Protein AF-A0A923RAW3-F1 (afdb_monomer)

Mean predicted aligned error: 8.53 Å

pLDDT: mean 86.33, std 16.28, range [35.12, 98.56]

Nearest PDB structures (foldseek):
  5ods-assembly3_C  TM=3.209E-01  e=1.363E-02  Mus musculus
  3dzm-assembly2_B  TM=2.014E-01  e=6.084E+00  Thermus thermophilus HB27
  2xg6-assembly2_A  TM=1.679E-01  e=6.693E+00  Escherichia coli
  3dzm-assembly1_A  TM=1.615E-01  e=8.908E+00  Thermus thermophilus HB27
  7nyc-assembly1_B  TM=8.263E-02  e=2.706E+00  Homo sapiens

Radius of gyration: 27.58 Å; Cα contacts (8 Å, |Δi|>4): 769; chains: 1; bounding box: 98×62×95 Å

Sequence (339 aa):
MTKIASILSILFLFDSCSQIDKAVNNNLQLVYTIDKDGIYSYDLQNDTTKKIYSTDKVFLNDKVAFLNDTVLIVGYQNPVRHEKQERKAYSKYLYRAAGDSTFITDNPPYITIEEHDFVTEQYFAINISNGHFYKCKTIDFEHIEHSTLKICTKEFSMNGNVLHKTDTTILCGGTSHTSKGIRFCNDEGRFYSKSETVNNKQIISKEGNLYQQEENTEKMILKFNGHFEPKFGSGYFSPTLSPNGKNVTYQYIAGFLKNGSAIFEMNLETNSKTELIGEGYFDPKYSPDGQKLLVAKNQHQAKNNTLINDIYILDIKTKKLKQIGQAENYLWKPKKYGS

Solvent-accessible surface area (backbone atoms only — not comparable to full-atom values): 19210 Å² total; per-residue (Å²): 140,83,87,82,83,83,83,84,82,80,81,79,80,77,79,78,76,74,74,74,73,70,76,71,81,68,78,48,35,35,37,36,30,39,73,46,49,30,33,34,38,37,36,66,76,79,74,45,79,44,79,49,46,76,42,79,56,56,59,35,86,85,38,68,46,69,81,50,70,50,31,36,33,40,26,32,61,52,79,75,46,80,48,78,44,82,40,80,43,76,61,75,54,81,46,76,53,99,72,94,50,74,52,79,52,86,54,79,70,45,80,44,79,42,51,33,44,36,38,42,38,41,28,32,39,30,31,65,86,80,46,54,66,35,58,36,34,37,40,40,37,42,35,35,70,70,46,36,34,37,36,41,36,39,32,32,39,86,86,62,49,76,74,47,76,49,79,48,77,44,82,24,74,47,76,45,82,51,93,69,45,76,43,70,54,70,79,64,65,86,52,41,34,65,23,64,75,37,95,67,32,30,38,35,18,49,80,18,20,35,27,41,34,43,89,94,44,78,43,82,76,41,84,55,88,67,84,68,40,93,87,74,48,24,30,35,36,43,30,22,48,29,71,85,53,50,35,36,33,30,24,38,38,60,29,85,96,45,81,79,24,19,31,34,37,33,35,71,87,79,68,50,71,44,79,70,46,57,71,71,45,38,64,49,38,54,31,78,83,52,56,34,31,41,31,33,29,66,80,42,75,44,99,82,68,43,68,32,21,39,31,30,42,34,34,67,87,79,60,47,73,42,80,77,51,69,27,61,42,74,46,66,50,57,70,78,72,87,127

Secondary structure (DSSP, 8-state):
----------------------------EEEEEETTTEEEEEETTTTEEEEEEE-SSPBPTT--EESSSSEEEEEEEPPPEEEEEEEEE--EEEEE-SSS-EEEEEPPPEEEEEEEEEEEEEEEEEETTT--EEEEEEEEEEEETTTEEEEEEEEE-TTS-EEEEEEEEEE---EEEETTEEEESTTSSSSEEEPPPBTTEEEEEETTEEEEEETTEEEEEE---S---TTT--EEEEEEE-TTSSEEEEEEE--TT-S--EEEEEETTT--EEEEE-TTEEEEEE-TTSSEEEEEEEEEE-TTS-EEEEEEEEETTT--EEEEEEESSEEEPPP----

Foldseek 3Di:
DDDDDDDDDDDDPPPPPPPPPPVPPCQWKKWFDDALAAIWIAGPVVRDIDGLTGGHFGWALPFWDDPALFKTKTKAKDDKDKDKDKDFDFDFDQDDDPDPDGDTDRDDTDIDIWIKIWMKMWMKIAGSVRRDIDTAKMWIWIDTAQFKIWIWIFGADRVGDTPDIDIDMDGWRDWDDDPRGIDTNPPAPPQWDWADQAPQWIWIGHLQWIWIDHDPDIGTQGDDPDDRDPVWGAHWAQWYAQNNRQKIKTWGDHTDPDAWTAIWIAGSVPRDIDGLGGPFKHNWYAGNNRQKTKIWGDFDQDPSRDTKTFIWIAGRVVRDIDTSGIHSDMDISHDPPDD

Structure (mmCIF, N/CA/C/O backbone):
data_AF-A0A923RAW3-F1
#
_entry.id   AF-A0A923RAW3-F1
#
loop_
_atom_site.group_PDB
_atom_site.id
_atom_site.type_symbol
_atom_site.label_atom_id
_atom_site.label_alt_id
_atom_site.label_comp_id
_atom_site.label_asym_id
_atom_site.label_entity_id
_atom_site.label_seq_id
_atom_site.pdbx_PDB_ins_code
_atom_site.Cartn_x
_atom_site.Cartn_y
_atom_site.Cartn_z
_atom_site.occupancy
_atom_site.B_iso_or_equiv
_atom_site.auth_seq_id
_atom_site.auth_comp_id
_atom_site.auth_asym_id
_atom_site.auth_atom_id
_atom_site.pdbx_PDB_model_num
ATOM 1 N N . MET A 1 1 ? -50.623 39.334 63.358 1.00 45.50 1 MET A N 1
ATOM 2 C CA . MET A 1 1 ? -49.349 39.345 62.606 1.00 45.50 1 MET A CA 1
ATOM 3 C C . MET A 1 1 ? -49.124 37.949 62.055 1.00 45.50 1 MET A C 1
ATOM 5 O O . MET A 1 1 ? -48.676 37.071 62.777 1.00 45.50 1 MET A O 1
ATOM 9 N N . THR A 1 2 ? -49.536 37.729 60.814 1.00 39.00 2 THR A N 1
ATOM 10 C CA . THR A 1 2 ? -49.592 36.416 60.160 1.00 39.00 2 THR A CA 1
ATOM 11 C C . THR A 1 2 ? -48.501 36.394 59.093 1.00 39.00 2 THR A C 1
ATOM 13 O O . THR A 1 2 ? -48.564 37.169 58.144 1.00 39.00 2 THR A O 1
ATOM 16 N N . LYS A 1 3 ? -47.461 35.570 59.270 1.00 48.03 3 LYS A N 1
ATOM 17 C CA . LYS A 1 3 ? -46.428 35.348 58.248 1.00 48.03 3 LYS A CA 1
ATOM 18 C C . LYS A 1 3 ? -46.886 34.212 57.337 1.00 48.03 3 LYS A C 1
ATOM 20 O O . LYS A 1 3 ? -46.992 33.074 57.781 1.00 48.03 3 LYS A O 1
ATOM 25 N N . ILE A 1 4 ? -47.167 34.548 56.082 1.00 46.97 4 ILE A N 1
ATOM 26 C CA . ILE A 1 4 ? -47.444 33.600 55.002 1.00 46.97 4 ILE A CA 1
ATOM 27 C C . ILE A 1 4 ? -46.099 33.180 54.403 1.00 46.97 4 ILE A C 1
ATOM 29 O O . ILE A 1 4 ? -45.297 34.025 54.008 1.00 46.97 4 ILE A O 1
ATOM 33 N N . ALA A 1 5 ? -45.853 31.872 54.386 1.00 48.31 5 ALA A N 1
ATOM 34 C CA . ALA A 1 5 ? -44.739 31.244 53.695 1.00 48.31 5 ALA A CA 1
ATOM 35 C C . ALA A 1 5 ? -45.117 31.023 52.223 1.00 48.31 5 ALA A C 1
ATOM 37 O O . ALA A 1 5 ? -46.114 30.363 51.940 1.00 48.31 5 ALA A O 1
ATOM 38 N N . SER A 1 6 ? -44.309 31.546 51.302 1.00 46.44 6 SER A N 1
ATOM 39 C CA . SER A 1 6 ? -44.396 31.243 49.872 1.00 46.44 6 SER A CA 1
ATOM 40 C C . SER A 1 6 ? -43.224 30.340 49.501 1.00 46.44 6 SER A C 1
ATOM 42 O O . SER A 1 6 ? -42.085 30.796 49.422 1.00 46.44 6 SER A O 1
ATOM 44 N N . ILE A 1 7 ? -43.503 29.051 49.312 1.00 45.78 7 ILE A N 1
ATOM 45 C CA . ILE A 1 7 ? -42.560 28.074 48.759 1.00 45.78 7 ILE A CA 1
ATOM 46 C C . ILE A 1 7 ? -42.766 28.068 47.244 1.00 45.78 7 ILE A C 1
ATOM 48 O O . ILE A 1 7 ? -43.825 27.692 46.747 1.00 45.78 7 ILE A O 1
ATOM 52 N N . LEU A 1 8 ? -41.753 28.542 46.524 1.00 42.91 8 LEU A N 1
ATOM 53 C CA . LEU A 1 8 ? -41.697 28.583 45.069 1.00 42.91 8 LEU A CA 1
ATOM 54 C C . LEU A 1 8 ? -41.161 27.230 44.568 1.00 42.91 8 LEU A C 1
ATOM 56 O O . LEU A 1 8 ? -39.961 26.972 44.620 1.00 42.91 8 LEU A O 1
ATOM 60 N N . SER A 1 9 ? -42.049 26.340 44.125 1.00 41.59 9 SER A N 1
ATOM 61 C CA . SER A 1 9 ? -41.672 25.066 43.501 1.00 41.59 9 SER A CA 1
ATOM 62 C C . SER A 1 9 ? -41.334 25.287 42.025 1.00 41.59 9 SER A C 1
ATOM 64 O O . SER A 1 9 ? -42.223 25.437 41.190 1.00 41.59 9 SER A O 1
ATOM 66 N N . ILE A 1 10 ? -40.040 25.310 41.702 1.00 46.31 10 ILE A N 1
ATOM 67 C CA . ILE A 1 10 ? -39.532 25.301 40.325 1.00 46.31 10 ILE A CA 1
ATOM 68 C C . ILE A 1 10 ? -39.543 23.847 39.833 1.00 46.31 10 ILE A C 1
ATOM 70 O O . ILE A 1 10 ? -38.723 23.034 40.257 1.00 46.31 10 ILE A O 1
ATOM 74 N N . LEU A 1 11 ? -40.498 23.510 38.960 1.00 41.88 11 LEU A N 1
ATOM 75 C CA . LEU A 1 11 ? -40.508 22.253 38.209 1.00 41.88 11 LEU A CA 1
ATOM 76 C C . LEU A 1 11 ? -39.405 22.293 37.138 1.00 41.88 11 LEU A C 1
ATOM 78 O O . LEU A 1 11 ? -39.542 22.975 36.125 1.00 41.88 11 LEU A O 1
ATOM 82 N N . PHE A 1 12 ? -38.330 21.533 37.345 1.00 42.75 12 PHE A N 1
ATOM 83 C CA . PHE A 1 12 ? -37.402 21.156 36.279 1.00 42.75 12 PHE A CA 1
ATOM 84 C C . PHE A 1 12 ? -38.002 19.982 35.497 1.00 42.75 12 PHE A C 1
ATOM 86 O O . PHE A 1 12 ? -37.952 18.834 35.939 1.00 42.75 12 PHE A O 1
ATOM 93 N N . LEU A 1 13 ? -38.586 20.273 34.334 1.00 40.88 13 LEU A N 1
ATOM 94 C CA . LEU A 1 13 ? -38.872 19.262 33.319 1.00 40.88 13 LEU A CA 1
ATOM 95 C C . LEU A 1 13 ? -37.539 18.863 32.679 1.00 40.88 13 LEU A C 1
ATOM 97 O O . LEU A 1 13 ? -37.012 19.560 31.816 1.00 40.88 13 LEU A O 1
ATOM 101 N N . PHE A 1 14 ? -36.969 17.753 33.145 1.00 41.59 14 PHE A N 1
ATOM 102 C CA . PHE A 1 14 ? -35.920 17.054 32.416 1.00 41.59 14 PHE A CA 1
ATOM 103 C C . PHE A 1 14 ? -36.561 16.416 31.184 1.00 41.59 14 PHE A C 1
ATOM 105 O O . PHE A 1 14 ? -37.092 15.306 31.253 1.00 41.59 14 PHE A O 1
ATOM 112 N N . ASP A 1 15 ? -36.509 17.135 30.063 1.00 41.66 15 ASP A N 1
ATOM 113 C CA . ASP A 1 15 ? -36.657 16.546 28.738 1.00 41.66 15 ASP A CA 1
ATOM 114 C C . ASP A 1 15 ? -35.532 15.520 28.580 1.00 41.66 15 ASP A C 1
ATOM 116 O O . ASP A 1 15 ? -34.381 15.826 28.257 1.00 41.66 15 ASP A O 1
ATOM 120 N N . SER A 1 16 ? -35.864 14.272 28.889 1.00 40.19 16 SER A N 1
ATOM 121 C CA . SER A 1 16 ? -35.057 13.107 28.569 1.00 40.19 16 SER A CA 1
ATOM 122 C C . SER A 1 16 ? -35.167 12.910 27.064 1.00 40.19 16 SER A C 1
ATOM 124 O O . SER A 1 16 ? -35.905 12.066 26.559 1.00 40.19 16 SER A O 1
ATOM 126 N N . CYS A 1 17 ? -34.420 13.744 26.341 1.00 40.53 17 CYS A N 1
ATOM 127 C CA . CYS A 1 17 ? -34.101 13.552 24.944 1.00 40.53 17 CYS A CA 1
ATOM 128 C C . CYS A 1 17 ? -33.277 12.263 24.869 1.00 40.53 17 CYS A C 1
ATOM 130 O O . CYS A 1 17 ? -32.047 12.267 24.929 1.00 40.53 17 CYS A O 1
ATOM 132 N N . SER A 1 18 ? -33.982 11.132 24.841 1.00 42.41 18 SER A N 1
ATOM 133 C CA . SER A 1 18 ? -33.436 9.858 24.418 1.00 42.41 18 SER A CA 1
ATOM 134 C C . SER A 1 18 ? -33.019 10.066 22.971 1.00 42.41 18 SER A C 1
ATOM 136 O O . SER A 1 18 ? -33.814 9.964 22.038 1.00 42.41 18 SER A O 1
ATOM 138 N N . GLN A 1 19 ? -31.755 10.449 22.788 1.00 44.12 19 GLN A N 1
ATOM 139 C CA . GLN A 1 19 ? -31.083 10.259 21.522 1.00 44.12 19 GLN A CA 1
ATOM 140 C C . GLN A 1 19 ? -31.188 8.766 21.253 1.00 44.12 19 GLN A C 1
ATOM 142 O O . GLN A 1 19 ? -30.467 7.952 21.823 1.00 44.12 19 GLN A O 1
ATOM 147 N N . ILE A 1 20 ? -32.181 8.407 20.445 1.00 42.56 20 ILE A N 1
ATOM 148 C CA . ILE A 1 20 ? -32.190 7.163 19.709 1.00 42.56 20 ILE A CA 1
ATOM 149 C C . ILE A 1 20 ? -30.903 7.249 18.903 1.00 42.56 20 ILE A C 1
ATOM 151 O O . ILE A 1 20 ? -30.864 7.901 17.856 1.00 42.56 20 ILE A O 1
ATOM 155 N N . ASP A 1 21 ? -29.836 6.666 19.450 1.00 44.78 21 ASP A N 1
ATOM 156 C CA . ASP A 1 21 ? -28.664 6.253 18.708 1.00 44.78 21 ASP A CA 1
ATOM 157 C C . ASP A 1 21 ? -29.233 5.421 17.569 1.00 44.78 21 ASP A C 1
ATOM 159 O O . ASP A 1 21 ? -29.545 4.238 17.727 1.00 44.78 21 ASP A O 1
ATOM 163 N N . LYS A 1 22 ? -29.487 6.069 16.425 1.00 45.31 22 LYS A N 1
ATOM 164 C CA . LYS A 1 22 ? -29.733 5.372 15.174 1.0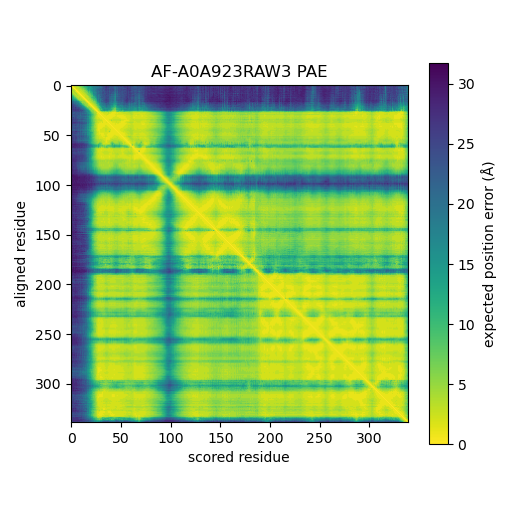0 45.31 22 LYS A CA 1
ATOM 165 C C . LYS A 1 22 ? -28.536 4.462 15.074 1.00 45.31 22 LYS A C 1
ATOM 167 O O . LYS A 1 22 ? -27.435 4.966 14.866 1.00 45.31 22 LYS A O 1
ATOM 172 N N . ALA A 1 23 ? -28.752 3.170 15.313 1.00 47.81 23 ALA A N 1
ATOM 173 C CA . ALA A 1 23 ? -27.750 2.147 15.144 1.00 47.81 23 ALA A CA 1
ATOM 174 C C . ALA A 1 23 ? -27.244 2.338 13.721 1.00 47.81 23 ALA A C 1
ATOM 176 O O . ALA A 1 23 ? -27.926 1.991 12.755 1.00 47.81 23 ALA A O 1
ATOM 177 N N . VAL A 1 24 ? -26.123 3.052 13.595 1.00 56.62 24 VAL A N 1
ATOM 178 C CA . VAL A 1 24 ? -25.506 3.331 12.315 1.00 56.62 24 VAL A CA 1
ATOM 179 C C . VAL A 1 24 ? -25.205 1.943 11.812 1.00 56.62 24 VAL A C 1
ATOM 181 O O . VAL A 1 24 ? -24.431 1.224 12.443 1.00 56.62 24 VAL A O 1
ATOM 184 N N . ASN A 1 25 ? -25.935 1.526 10.778 1.00 56.34 25 ASN A N 1
ATOM 185 C CA . ASN A 1 25 ? -25.832 0.192 10.226 1.00 56.34 25 ASN A CA 1
ATOM 186 C C . ASN A 1 25 ? -24.431 0.096 9.619 1.00 56.34 25 ASN A C 1
ATOM 188 O O . ASN A 1 25 ? -24.186 0.486 8.477 1.00 56.34 25 ASN A O 1
ATOM 192 N N . ASN A 1 26 ? -23.479 -0.276 10.469 1.00 67.88 26 ASN A N 1
ATOM 193 C CA . ASN A 1 26 ? -22.058 -0.291 10.201 1.00 67.88 26 ASN A CA 1
ATOM 194 C C . ASN A 1 26 ? -21.768 -1.576 9.437 1.00 67.88 26 ASN A C 1
ATOM 196 O O . ASN A 1 26 ? -21.109 -2.483 9.941 1.00 67.88 26 ASN A O 1
ATOM 200 N N . ASN A 1 27 ? -22.280 -1.637 8.207 1.00 88.69 27 ASN A N 1
ATOM 201 C CA . ASN A 1 27 ? -21.947 -2.665 7.234 1.00 88.69 27 ASN A CA 1
ATOM 202 C C . ASN A 1 27 ? -20.512 -2.425 6.734 1.00 88.69 27 ASN A C 1
ATOM 204 O O . ASN A 1 27 ? -20.267 -2.007 5.601 1.00 88.69 27 ASN A O 1
ATOM 208 N N . LEU A 1 28 ? -19.560 -2.561 7.657 1.00 94.75 28 LEU A N 1
ATOM 209 C CA . LEU A 1 28 ? -18.142 -2.480 7.382 1.00 94.75 28 LEU A CA 1
ATOM 210 C C . LEU A 1 28 ? -17.731 -3.773 6.697 1.00 94.75 28 LEU A C 1
ATOM 212 O O . LEU A 1 28 ? -17.898 -4.870 7.230 1.00 94.75 28 LEU A O 1
ATOM 216 N N . GLN A 1 29 ? -17.154 -3.613 5.519 1.00 96.00 29 GLN A N 1
ATOM 217 C CA . GLN A 1 29 ? -16.573 -4.703 4.765 1.00 96.00 29 GLN A CA 1
ATOM 218 C C . GLN A 1 29 ? -15.112 -4.371 4.511 1.00 96.00 29 GLN A C 1
ATOM 220 O O . GLN A 1 29 ? -14.742 -3.205 4.349 1.00 96.00 29 GLN A O 1
ATOM 225 N N . LEU A 1 30 ? -14.282 -5.398 4.455 1.00 96.06 30 LEU A N 1
ATOM 226 C CA . LEU A 1 30 ? -12.916 -5.276 3.973 1.00 96.06 30 LEU A CA 1
ATOM 227 C C . LEU A 1 30 ? -12.704 -6.235 2.811 1.00 96.06 30 LEU A C 1
ATOM 229 O O . LEU A 1 30 ? -13.460 -7.193 2.624 1.00 96.06 30 LEU A O 1
ATOM 233 N N . VAL A 1 31 ? -11.686 -5.948 2.019 1.00 96.56 31 VAL A N 1
ATOM 234 C CA . VAL A 1 31 ? -11.221 -6.799 0.935 1.00 96.56 31 VAL A CA 1
ATOM 235 C C . VAL A 1 31 ? -9.759 -7.115 1.173 1.00 96.56 31 VAL A C 1
ATOM 237 O O . VAL A 1 31 ? -8.996 -6.243 1.582 1.00 96.56 31 VAL A O 1
ATOM 240 N N . TYR A 1 32 ? -9.375 -8.359 0.924 1.00 96.25 32 TYR A N 1
ATOM 241 C CA . TYR A 1 32 ? -7.995 -8.800 1.036 1.00 96.25 32 TYR A CA 1
ATOM 242 C C . TYR A 1 32 ? -7.633 -9.786 -0.074 1.00 96.25 32 TYR A C 1
ATOM 244 O O . TYR A 1 32 ? -8.509 -10.383 -0.706 1.00 96.25 32 TYR A O 1
ATOM 252 N N . THR A 1 33 ? -6.339 -9.923 -0.341 1.00 94.62 33 THR A N 1
ATOM 253 C CA . THR A 1 33 ? -5.805 -10.807 -1.384 1.00 94.62 33 THR A CA 1
ATOM 254 C C . THR A 1 33 ? -5.004 -11.947 -0.781 1.00 94.62 33 THR A C 1
ATOM 256 O O . THR A 1 33 ? -4.428 -11.779 0.292 1.00 94.62 33 THR A O 1
ATOM 259 N N . ILE A 1 34 ? -4.969 -13.071 -1.497 1.00 93.12 34 ILE A N 1
ATOM 260 C CA . ILE A 1 34 ? -4.051 -14.194 -1.282 1.00 93.12 34 ILE A CA 1
ATOM 261 C C . ILE A 1 34 ? -3.402 -14.530 -2.635 1.00 93.12 34 ILE A C 1
ATOM 263 O O . ILE A 1 34 ? -4.106 -14.860 -3.597 1.00 93.12 34 ILE A O 1
ATOM 267 N N . ASP A 1 35 ? -2.076 -14.430 -2.728 1.00 90.19 35 ASP A N 1
ATOM 268 C CA . ASP A 1 35 ? -1.292 -14.671 -3.941 1.00 90.19 35 ASP A CA 1
ATOM 269 C C . ASP A 1 35 ? -1.518 -16.096 -4.462 1.00 90.19 35 ASP A C 1
ATOM 271 O O . ASP A 1 35 ? -1.433 -17.080 -3.723 1.00 90.19 35 ASP A O 1
ATOM 275 N N . LYS A 1 36 ? -1.751 -16.211 -5.776 1.00 89.56 36 LYS A N 1
ATOM 276 C CA . LYS A 1 36 ? -2.082 -17.469 -6.469 1.00 89.56 36 LYS A CA 1
ATOM 277 C C . LYS A 1 36 ? -3.325 -18.191 -5.934 1.00 89.56 36 LYS A C 1
ATOM 279 O O . LYS A 1 36 ? -3.452 -19.404 -6.098 1.00 89.56 36 LYS A O 1
ATOM 284 N N . ASP A 1 37 ? -4.224 -17.457 -5.290 1.00 93.06 37 ASP A N 1
ATOM 285 C CA . ASP A 1 37 ? -5.508 -17.978 -4.842 1.00 93.06 37 ASP A CA 1
ATOM 286 C C . ASP A 1 37 ? -6.659 -17.052 -5.249 1.00 93.06 37 ASP A C 1
ATOM 288 O O . ASP A 1 37 ? -7.542 -17.448 -6.021 1.00 93.06 37 ASP A O 1
ATOM 292 N N . GLY A 1 38 ? -6.657 -15.796 -4.788 1.00 94.06 38 GLY A N 1
ATOM 293 C CA . GLY A 1 38 ? -7.744 -14.890 -5.129 1.00 94.06 38 GLY A CA 1
ATOM 294 C C . GLY A 1 38 ? -7.907 -13.642 -4.276 1.00 94.06 38 GLY A C 1
ATOM 295 O O . GLY A 1 38 ? -7.040 -13.242 -3.505 1.00 94.06 38 GLY A O 1
ATOM 296 N N . ILE A 1 39 ? -9.073 -13.025 -4.448 1.00 95.06 39 ILE A N 1
ATOM 297 C CA . ILE A 1 39 ? -9.530 -11.844 -3.719 1.00 95.06 39 ILE A CA 1
ATOM 298 C C . ILE A 1 39 ? -10.758 -12.236 -2.917 1.00 95.06 39 ILE A C 1
ATOM 300 O O . ILE A 1 39 ? -11.681 -12.871 -3.435 1.00 95.06 39 ILE A O 1
ATOM 304 N N . TYR A 1 40 ? -10.782 -11.810 -1.666 1.00 96.00 40 TYR A N 1
ATOM 305 C CA . TYR A 1 40 ? -11.815 -12.125 -0.700 1.00 96.00 40 TYR A CA 1
ATOM 306 C C . TYR A 1 40 ? -12.432 -10.845 -0.160 1.00 96.00 40 TYR A C 1
ATOM 308 O O . TYR A 1 40 ? -11.733 -9.860 0.055 1.00 96.00 40 TYR A O 1
ATOM 316 N N . SER A 1 41 ? -13.735 -10.864 0.093 1.00 95.88 41 SER A N 1
ATOM 317 C CA . SER A 1 41 ? -14.401 -9.859 0.914 1.00 95.88 41 SER A CA 1
ATOM 318 C C . SER A 1 41 ? -14.833 -10.485 2.224 1.00 95.88 41 SER A C 1
ATOM 320 O O . SER A 1 41 ? -15.337 -11.608 2.247 1.00 95.88 41 SER A O 1
ATOM 322 N N . TYR A 1 42 ? -14.626 -9.745 3.302 1.00 96.88 42 TYR A N 1
ATOM 323 C CA . TYR A 1 42 ? -15.077 -10.102 4.632 1.00 96.88 42 TYR A CA 1
ATOM 324 C C . TYR A 1 42 ? -16.126 -9.098 5.101 1.00 96.88 42 TYR A C 1
ATOM 326 O O . TYR A 1 42 ? -15.903 -7.884 5.050 1.00 96.88 42 TYR A O 1
ATOM 334 N N . ASP A 1 43 ? -17.264 -9.623 5.540 1.00 95.81 43 ASP A N 1
ATOM 335 C CA . ASP A 1 43 ? -18.388 -8.870 6.078 1.00 95.81 43 ASP A CA 1
ATOM 336 C C . ASP A 1 43 ? -18.351 -8.923 7.606 1.00 95.81 43 ASP A C 1
ATOM 338 O O . ASP A 1 43 ? -18.510 -9.988 8.207 1.00 95.81 43 ASP A O 1
ATOM 342 N N . LEU A 1 44 ? -18.114 -7.769 8.236 1.00 94.75 44 LEU A N 1
ATOM 343 C CA . LEU A 1 44 ? -17.921 -7.704 9.681 1.00 94.75 44 LEU A CA 1
ATOM 344 C C . LEU A 1 44 ? -19.217 -7.958 10.461 1.00 94.75 44 LEU A C 1
ATOM 346 O O . LEU A 1 44 ? -19.153 -8.428 11.595 1.00 94.75 44 LEU A O 1
ATOM 350 N N . GLN A 1 45 ? -20.374 -7.637 9.880 1.00 93.50 45 GLN A N 1
ATOM 351 C CA . GLN A 1 45 ? -21.668 -7.797 10.538 1.00 93.50 45 GLN A CA 1
ATOM 352 C C . GLN A 1 45 ? -22.054 -9.274 10.632 1.00 93.50 45 GLN A C 1
ATOM 354 O O . GLN A 1 45 ? -22.531 -9.718 11.674 1.00 93.50 45 GLN A O 1
ATOM 359 N N . ASN A 1 46 ? -21.839 -10.019 9.549 1.00 95.56 46 ASN A N 1
ATOM 360 C CA . ASN A 1 46 ? -22.219 -11.427 9.456 1.00 95.56 46 ASN A CA 1
ATOM 361 C C . ASN A 1 46 ? -21.088 -12.386 9.845 1.00 95.56 46 ASN A C 1
ATOM 363 O O . ASN A 1 46 ? -21.332 -13.580 9.988 1.00 95.56 46 ASN A O 1
ATOM 367 N N . ASP A 1 47 ? -19.867 -11.876 10.020 1.00 95.12 47 ASP A N 1
ATOM 368 C CA . ASP A 1 47 ? -18.663 -12.673 10.263 1.00 95.12 47 ASP A CA 1
ATOM 369 C C . ASP A 1 47 ? -18.401 -13.708 9.160 1.00 95.12 47 ASP A C 1
ATOM 371 O O . ASP A 1 47 ? -18.062 -14.864 9.410 1.00 95.12 47 ASP A O 1
ATOM 375 N N . THR A 1 48 ? -18.600 -13.293 7.908 1.00 96.19 48 THR A N 1
ATOM 376 C CA . THR A 1 48 ? -18.503 -14.185 6.748 1.00 96.19 48 THR A CA 1
ATOM 377 C C . THR A 1 48 ? -17.462 -13.710 5.752 1.00 96.19 48 THR A C 1
ATOM 379 O O . THR A 1 48 ? -17.418 -12.530 5.401 1.00 96.19 48 THR A O 1
ATOM 382 N N . THR A 1 49 ? -16.704 -14.662 5.214 1.00 96.81 49 THR A N 1
ATOM 383 C CA . THR A 1 49 ? -15.774 -14.455 4.102 1.00 96.81 49 THR A CA 1
ATOM 384 C C . THR A 1 49 ? -16.370 -14.992 2.805 1.00 96.81 49 THR A C 1
ATOM 386 O O . THR A 1 49 ? -16.848 -16.125 2.750 1.00 96.81 49 THR A O 1
ATOM 389 N N . LYS A 1 50 ? -16.273 -14.213 1.725 1.00 96.06 50 LYS A N 1
ATOM 390 C CA . LYS A 1 50 ? -16.653 -14.612 0.367 1.00 96.06 50 LYS A CA 1
ATOM 391 C C . LYS A 1 50 ? -15.486 -14.400 -0.594 1.00 96.06 50 LYS A C 1
ATOM 393 O O . LYS A 1 50 ? -14.954 -13.297 -0.685 1.00 96.06 50 LYS A O 1
ATOM 398 N N . LYS A 1 51 ? -15.126 -15.428 -1.367 1.00 96.19 51 LYS A N 1
ATOM 399 C CA . LYS A 1 51 ? -14.192 -15.286 -2.495 1.00 96.19 51 LYS A CA 1
ATOM 400 C C . LYS A 1 51 ? -14.895 -14.570 -3.654 1.00 96.19 51 LYS A C 1
ATOM 402 O O . LYS A 1 51 ? -15.962 -15.000 -4.087 1.00 96.19 51 LYS A O 1
ATOM 407 N N . ILE A 1 52 ? -14.317 -13.467 -4.118 1.00 95.00 52 ILE A N 1
ATOM 408 C CA . ILE A 1 52 ? -14.842 -12.629 -5.208 1.00 95.00 52 ILE A CA 1
ATOM 409 C C . ILE A 1 52 ? -14.213 -13.025 -6.544 1.00 95.00 52 ILE A C 1
ATOM 411 O O . ILE A 1 52 ? -14.888 -13.045 -7.567 1.00 95.00 52 ILE A O 1
ATOM 415 N N . TYR A 1 53 ? -12.912 -13.305 -6.532 1.00 93.31 53 TYR A N 1
ATOM 416 C CA . TYR A 1 53 ? -12.113 -13.516 -7.733 1.00 93.31 53 TYR A CA 1
ATOM 417 C C . TYR A 1 53 ? -11.058 -14.585 -7.463 1.00 93.31 53 TYR A C 1
ATOM 419 O O . TYR A 1 53 ? -10.470 -14.595 -6.383 1.00 93.31 53 TYR A O 1
ATOM 427 N N . SER A 1 54 ? -10.818 -15.462 -8.436 1.00 93.94 54 SER A N 1
ATOM 428 C CA . SER A 1 54 ? -9.806 -16.521 -8.380 1.00 93.94 54 SER A CA 1
ATOM 429 C C . SER A 1 54 ? -8.730 -16.282 -9.426 1.00 93.94 54 SER A C 1
ATOM 431 O O . SER A 1 54 ? -9.033 -15.883 -10.547 1.00 93.94 54 SER A O 1
ATOM 433 N N . THR A 1 55 ? -7.474 -16.535 -9.068 1.00 91.56 55 THR A N 1
ATOM 434 C CA . THR A 1 55 ? -6.331 -16.361 -9.971 1.00 91.56 55 THR A CA 1
ATOM 435 C C . THR A 1 55 ? -5.150 -17.198 -9.505 1.00 91.56 55 THR A C 1
ATOM 437 O O . THR A 1 55 ? -4.979 -17.416 -8.312 1.00 91.56 55 THR A O 1
ATOM 440 N N . ASP A 1 56 ? -4.305 -17.621 -10.436 1.00 89.88 56 ASP A N 1
ATOM 441 C CA . ASP A 1 56 ? -3.019 -18.279 -10.183 1.00 89.88 56 ASP A CA 1
ATOM 442 C C . ASP A 1 56 ? -1.833 -17.290 -10.184 1.00 89.88 56 ASP A C 1
ATOM 444 O O . ASP A 1 56 ? -0.679 -17.674 -9.980 1.00 89.88 56 ASP A O 1
ATOM 448 N N . LYS A 1 57 ? -2.117 -15.999 -10.398 1.00 88.62 57 LYS A N 1
ATOM 449 C CA . LYS A 1 57 ? -1.129 -14.913 -10.453 1.00 88.62 57 LYS A CA 1
ATOM 450 C C . LYS A 1 57 ? -0.758 -14.368 -9.069 1.00 88.62 57 LYS A C 1
ATOM 452 O O . LYS A 1 57 ? -1.539 -14.438 -8.123 1.00 88.62 57 LYS A O 1
ATOM 457 N N . VAL A 1 58 ? 0.432 -13.774 -8.988 1.00 83.69 58 VAL A N 1
ATOM 458 C CA . VAL A 1 58 ? 0.935 -13.029 -7.820 1.00 83.69 58 VAL A CA 1
ATOM 459 C C . VAL A 1 58 ? 0.513 -11.561 -7.934 1.00 83.69 58 VAL A C 1
ATOM 461 O O . VAL A 1 58 ? 0.687 -10.950 -8.992 1.00 83.69 58 VAL A O 1
ATOM 464 N N . PHE A 1 59 ? -0.038 -11.002 -6.859 1.00 85.75 59 PHE A N 1
ATOM 465 C CA . PHE A 1 59 ? -0.444 -9.604 -6.772 1.00 85.75 59 PHE A CA 1
ATOM 466 C C . PHE A 1 59 ? 0.734 -8.700 -6.386 1.00 85.75 59 PHE A C 1
ATOM 468 O O . PHE A 1 59 ? 1.622 -9.070 -5.613 1.00 85.75 59 PHE A O 1
ATOM 475 N N . LEU A 1 60 ? 0.723 -7.467 -6.890 1.00 82.75 60 LEU A N 1
ATOM 476 C CA . LEU A 1 60 ? 1.694 -6.439 -6.515 1.00 82.75 60 LEU A CA 1
ATOM 477 C C . LEU A 1 60 ? 1.283 -5.751 -5.200 1.00 82.75 60 LEU A C 1
ATOM 479 O O . LEU A 1 60 ? 0.169 -5.239 -5.098 1.00 82.75 60 LEU A O 1
ATOM 483 N N . ASN A 1 61 ? 2.208 -5.692 -4.230 1.00 65.50 61 ASN A N 1
ATOM 484 C CA . ASN A 1 61 ? 1.979 -5.254 -2.834 1.00 65.50 61 ASN A CA 1
ATOM 485 C C . ASN A 1 61 ? 1.496 -3.807 -2.626 1.00 65.50 61 ASN A C 1
ATOM 487 O O . ASN A 1 61 ? 1.079 -3.464 -1.530 1.00 65.50 61 ASN A O 1
ATOM 491 N N . ASP A 1 62 ? 1.543 -2.966 -3.658 1.00 71.31 62 ASP A N 1
ATOM 492 C CA . ASP A 1 62 ? 1.178 -1.544 -3.568 1.00 71.31 62 ASP A CA 1
ATOM 493 C C . ASP A 1 62 ? 0.119 -1.156 -4.614 1.00 71.31 62 ASP A C 1
ATOM 495 O O . ASP A 1 62 ? -0.130 0.022 -4.867 1.00 71.31 62 ASP A O 1
ATOM 499 N N . LYS A 1 63 ? -0.467 -2.149 -5.298 1.00 82.88 63 LYS A N 1
ATOM 500 C CA . LYS A 1 63 ? -1.330 -1.945 -6.476 1.00 82.88 63 LYS A CA 1
ATOM 501 C C . LYS A 1 63 ? -2.729 -2.528 -6.297 1.00 82.88 63 LYS A C 1
ATOM 503 O O . LYS A 1 63 ? -3.411 -2.800 -7.284 1.00 82.88 63 LYS A O 1
ATOM 508 N N . VAL A 1 64 ? -3.142 -2.720 -5.047 1.00 91.62 64 VAL A N 1
ATOM 509 C CA . VAL A 1 64 ? -4.526 -3.005 -4.676 1.00 91.62 64 VAL A CA 1
ATOM 510 C C . VAL A 1 64 ? -5.126 -1.705 -4.156 1.00 91.62 64 VAL A C 1
ATOM 512 O O . VAL A 1 64 ? -4.621 -1.147 -3.188 1.00 91.62 64 VAL A O 1
ATOM 515 N N . ALA A 1 65 ? -6.156 -1.185 -4.820 1.00 93.50 65 ALA A N 1
ATOM 516 C CA . ALA A 1 65 ? -6.809 0.067 -4.433 1.00 93.50 65 ALA A CA 1
ATOM 517 C C . ALA A 1 65 ? -8.242 0.122 -4.962 1.00 93.50 65 ALA A C 1
ATOM 519 O O . ALA A 1 65 ? -8.538 -0.414 -6.025 1.00 93.50 65 ALA A O 1
ATOM 520 N N . PHE A 1 66 ? -9.140 0.800 -4.256 1.00 93.81 66 PHE A N 1
ATOM 521 C CA . PHE A 1 66 ? -10.486 1.045 -4.764 1.00 93.81 66 PHE A CA 1
ATOM 522 C C . PHE A 1 66 ? -10.491 2.235 -5.726 1.00 93.81 66 PHE A C 1
ATOM 524 O O . PHE A 1 66 ? -10.021 3.314 -5.378 1.00 93.81 66 PHE A O 1
ATOM 531 N N . LEU A 1 67 ? -11.047 2.042 -6.924 1.00 92.81 67 LEU A N 1
ATOM 532 C CA . LEU A 1 67 ? -11.369 3.139 -7.842 1.00 92.81 67 LEU A CA 1
ATOM 533 C C . LEU A 1 67 ? -12.651 3.857 -7.396 1.00 92.81 67 LEU A C 1
ATOM 535 O O . LEU A 1 67 ? -12.785 5.065 -7.551 1.00 92.81 67 LEU A O 1
ATOM 539 N N . ASN A 1 68 ? -13.600 3.095 -6.852 1.00 92.88 68 ASN A N 1
ATOM 540 C CA . ASN A 1 68 ? -14.830 3.575 -6.231 1.00 92.88 68 ASN A CA 1
ATOM 541 C C . ASN A 1 68 ? -15.330 2.530 -5.212 1.00 92.88 68 ASN A C 1
ATOM 543 O O . ASN A 1 68 ? -14.626 1.573 -4.898 1.00 92.88 68 ASN A O 1
ATOM 547 N N . ASP A 1 69 ? -16.547 2.686 -4.695 1.00 91.62 69 ASP A N 1
ATOM 548 C CA . ASP A 1 69 ? -17.150 1.803 -3.687 1.00 91.62 69 ASP A CA 1
ATOM 549 C C . ASP A 1 69 ? -17.407 0.355 -4.159 1.00 91.62 69 ASP A C 1
ATOM 551 O O . ASP A 1 69 ? -17.653 -0.532 -3.335 1.00 91.62 69 ASP A O 1
ATOM 555 N N . THR A 1 70 ? -17.340 0.088 -5.466 1.00 93.56 70 THR A N 1
ATOM 556 C CA . THR A 1 70 ? -17.624 -1.229 -6.061 1.00 93.56 70 THR A CA 1
ATOM 557 C C . THR A 1 70 ? -16.495 -1.792 -6.917 1.00 93.56 70 THR A C 1
ATOM 559 O O . THR A 1 70 ? -16.461 -3.000 -7.141 1.00 93.56 70 THR A O 1
ATOM 562 N N . VAL A 1 71 ? -15.563 -0.965 -7.388 1.00 95.50 71 VAL A N 1
ATOM 563 C CA . VAL A 1 71 ? -14.497 -1.370 -8.307 1.00 95.50 71 VAL A CA 1
ATOM 564 C C . VAL A 1 71 ? -13.153 -1.346 -7.597 1.00 95.50 71 VAL A C 1
ATOM 566 O O . VAL A 1 71 ? -12.661 -0.292 -7.193 1.00 95.50 71 VAL A O 1
ATOM 569 N N . LEU A 1 72 ? -12.543 -2.522 -7.498 1.00 96.38 72 LEU A N 1
ATOM 570 C CA . LEU A 1 72 ? -11.194 -2.727 -6.997 1.00 96.38 72 LEU A CA 1
ATOM 571 C C . LEU A 1 72 ? -10.217 -2.825 -8.170 1.00 96.38 72 LEU A C 1
ATOM 573 O O . LEU A 1 72 ? -10.427 -3.604 -9.094 1.00 96.38 72 LEU A O 1
ATOM 577 N N . ILE A 1 73 ? -9.134 -2.067 -8.118 1.00 96.62 73 ILE A N 1
ATOM 578 C CA . ILE A 1 73 ? -7.980 -2.216 -8.996 1.00 96.62 73 ILE A CA 1
ATOM 579 C C . ILE A 1 73 ? -7.006 -3.186 -8.340 1.00 96.62 73 ILE A C 1
ATOM 581 O O . ILE A 1 73 ? -6.660 -3.006 -7.175 1.00 96.62 73 ILE A O 1
ATOM 585 N N . VAL A 1 74 ? -6.551 -4.186 -9.092 1.00 95.38 74 VAL A N 1
ATOM 586 C CA . VAL A 1 74 ? -5.451 -5.077 -8.702 1.00 95.38 74 VAL A CA 1
ATOM 587 C C . VAL A 1 74 ? -4.389 -5.121 -9.792 1.00 95.38 74 VAL A C 1
ATOM 589 O O . VAL A 1 74 ? -4.717 -5.164 -10.978 1.00 95.38 74 VAL A O 1
ATOM 592 N N . GLY A 1 75 ? -3.119 -5.112 -9.399 1.00 94.19 75 GLY A N 1
ATOM 593 C CA . GLY A 1 75 ? -1.977 -5.218 -10.305 1.00 94.19 75 GLY A CA 1
ATOM 594 C C . GLY A 1 75 ? -1.286 -6.576 -10.209 1.00 94.19 75 GLY A C 1
ATOM 595 O O . GLY A 1 75 ? -1.179 -7.146 -9.123 1.00 94.19 75 GLY A O 1
ATOM 596 N N . TYR A 1 76 ? -0.771 -7.065 -11.332 1.00 91.38 76 TYR A N 1
ATOM 597 C CA . TYR A 1 76 ? 0.161 -8.188 -11.392 1.00 91.38 76 TYR A CA 1
ATOM 598 C C . TYR A 1 76 ? 1.331 -7.872 -12.314 1.00 91.38 76 TYR A C 1
ATOM 600 O O . TYR A 1 76 ? 1.196 -7.099 -13.264 1.00 91.38 76 TYR A O 1
ATOM 608 N N . GLN A 1 77 ? 2.471 -8.5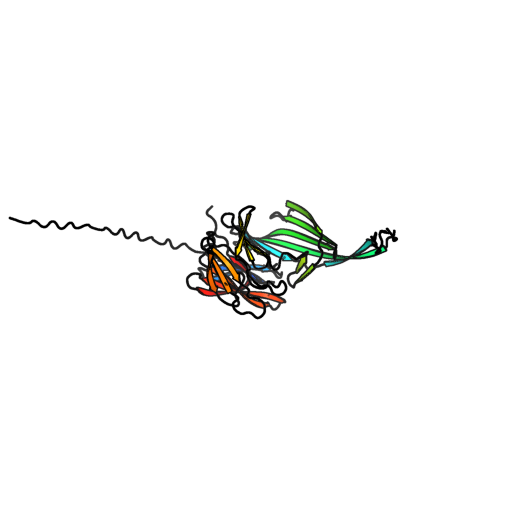02 -12.055 1.00 88.31 77 GLN A N 1
ATOM 609 C CA . GLN A 1 77 ? 3.651 -8.371 -12.896 1.00 88.31 77 GLN A CA 1
ATOM 610 C C . GLN A 1 77 ? 3.853 -9.643 -13.717 1.00 88.31 77 GLN A C 1
ATOM 612 O O . GLN A 1 77 ? 3.750 -10.756 -13.201 1.00 88.31 77 GLN A O 1
ATOM 617 N N . ASN A 1 78 ? 4.151 -9.473 -15.000 1.00 89.12 78 ASN A N 1
ATOM 618 C CA . ASN A 1 78 ? 4.589 -10.568 -15.850 1.00 89.12 78 ASN A CA 1
ATOM 619 C C . ASN A 1 78 ? 6.036 -10.983 -15.516 1.00 89.12 78 ASN A C 1
ATOM 621 O O . ASN A 1 78 ? 6.793 -10.192 -14.938 1.00 89.12 78 ASN A O 1
ATOM 625 N N . PRO A 1 79 ? 6.445 -12.207 -15.898 1.00 88.69 79 PRO A N 1
ATOM 626 C CA . PRO A 1 79 ? 7.841 -12.615 -15.819 1.00 88.69 79 PRO A CA 1
ATOM 627 C C . PRO A 1 79 ? 8.760 -11.610 -16.517 1.00 88.69 79 PRO A C 1
ATOM 629 O O . PRO A 1 79 ? 8.420 -11.073 -17.573 1.00 88.69 79 PRO A O 1
ATOM 632 N N . VAL A 1 80 ? 9.918 -11.366 -15.909 1.00 89.81 80 VAL A N 1
ATOM 633 C CA . VAL A 1 80 ? 10.948 -10.485 -16.463 1.00 89.81 80 VAL A CA 1
ATOM 634 C C . VAL A 1 80 ? 11.555 -11.154 -17.690 1.00 89.81 80 VAL A C 1
ATOM 636 O O . VAL A 1 80 ? 11.859 -12.349 -17.661 1.00 89.81 80 VAL A O 1
ATOM 639 N N . ARG A 1 81 ? 11.751 -10.385 -18.760 1.00 93.50 81 ARG A N 1
ATOM 640 C CA . ARG A 1 81 ? 12.504 -10.817 -19.938 1.00 93.50 81 ARG A CA 1
ATOM 641 C C . ARG A 1 81 ? 13.818 -10.045 -19.998 1.00 93.50 81 ARG A C 1
ATOM 643 O O . ARG A 1 81 ? 13.792 -8.821 -20.037 1.00 93.50 81 ARG A O 1
ATOM 650 N N . HIS A 1 82 ? 14.927 -10.773 -20.045 1.00 94.25 82 HIS A N 1
ATOM 651 C CA . HIS A 1 82 ? 16.275 -10.217 -20.150 1.00 94.25 82 HIS A CA 1
ATOM 652 C C . HIS A 1 82 ? 16.770 -10.317 -21.592 1.00 94.25 82 HIS A C 1
ATOM 654 O O . HIS A 1 82 ? 16.673 -11.385 -22.202 1.00 94.25 82 HIS A O 1
ATOM 660 N N . GLU A 1 83 ? 17.314 -9.232 -22.132 1.00 95.75 83 GLU A N 1
ATOM 661 C CA . GLU A 1 83 ? 17.924 -9.206 -23.463 1.00 95.75 83 GLU A CA 1
ATOM 662 C C . GLU A 1 83 ? 19.273 -8.490 -23.421 1.00 95.75 83 GLU A C 1
ATOM 664 O O . GLU A 1 83 ? 19.494 -7.600 -22.606 1.00 95.75 83 GLU A O 1
ATOM 669 N N . LYS A 1 84 ? 20.182 -8.877 -24.317 1.00 95.81 84 LYS A N 1
ATOM 670 C CA . LYS A 1 84 ? 21.468 -8.204 -24.512 1.00 95.81 84 LYS A CA 1
ATOM 671 C C . LYS A 1 84 ? 21.464 -7.544 -25.880 1.00 95.81 84 LYS A C 1
ATOM 673 O O . LYS A 1 84 ? 21.158 -8.212 -26.869 1.00 95.81 84 LYS A O 1
ATOM 678 N N . GLN A 1 85 ? 21.791 -6.260 -25.940 1.00 94.88 85 GLN A N 1
ATOM 679 C CA . GLN A 1 85 ? 21.844 -5.504 -27.190 1.00 94.88 85 GLN A CA 1
ATOM 680 C C . GLN A 1 85 ? 23.240 -4.925 -27.396 1.00 94.88 85 GLN A C 1
ATOM 682 O O . GLN A 1 85 ? 23.854 -4.398 -26.473 1.00 94.88 85 GLN A O 1
ATOM 687 N N . GLU A 1 86 ? 23.763 -5.035 -28.614 1.00 94.50 86 GLU A N 1
ATOM 688 C CA . GLU A 1 86 ? 25.022 -4.388 -28.966 1.00 94.50 86 GLU A CA 1
ATOM 689 C C . GLU A 1 86 ? 24.785 -2.901 -29.225 1.00 94.50 86 GLU A C 1
ATOM 691 O O . GLU A 1 86 ? 23.969 -2.523 -30.070 1.00 94.50 86 GLU A O 1
ATOM 696 N N . ARG A 1 87 ? 25.548 -2.044 -28.545 1.00 90.00 87 ARG A N 1
ATOM 697 C CA . ARG A 1 87 ? 25.598 -0.613 -28.829 1.00 90.00 87 ARG A CA 1
ATOM 698 C C . ARG A 1 87 ? 27.007 -0.198 -29.205 1.00 90.00 87 ARG A C 1
ATOM 700 O O . ARG A 1 87 ? 27.988 -0.516 -28.539 1.00 90.00 87 ARG A O 1
ATOM 707 N N . LYS A 1 88 ? 27.106 0.603 -30.261 1.00 89.38 88 LYS A N 1
ATOM 708 C CA . LYS A 1 88 ? 28.347 1.287 -30.613 1.00 89.38 88 LYS A CA 1
ATOM 709 C C . LYS A 1 88 ? 28.531 2.495 -29.689 1.00 89.38 88 LYS A C 1
ATOM 711 O O . LYS A 1 88 ? 27.794 3.476 -29.788 1.00 89.38 88 LYS A O 1
ATOM 716 N N . ALA A 1 89 ? 29.483 2.402 -28.768 1.00 83.19 89 ALA A N 1
ATOM 717 C CA . ALA A 1 89 ? 29.815 3.451 -27.820 1.00 83.19 89 ALA A CA 1
ATOM 718 C C . ALA A 1 89 ? 30.848 4.412 -28.420 1.00 83.19 89 ALA A C 1
ATOM 720 O O . ALA A 1 89 ? 31.870 4.004 -28.972 1.00 83.19 89 ALA A O 1
ATOM 721 N N . TYR A 1 90 ? 30.576 5.707 -28.278 1.00 80.50 90 TYR A N 1
ATOM 722 C CA . TYR A 1 90 ? 31.482 6.790 -28.647 1.00 80.50 90 TYR A CA 1
ATOM 723 C C . TYR A 1 90 ? 31.904 7.488 -27.350 1.00 80.50 90 TYR A C 1
ATOM 725 O O . TYR A 1 90 ? 31.221 8.394 -26.876 1.00 80.50 90 TYR A O 1
ATOM 733 N N . SER A 1 91 ? 32.977 7.019 -26.709 1.00 67.56 91 SER A N 1
ATOM 734 C CA . SER A 1 91 ? 33.471 7.630 -25.470 1.00 67.56 91 SER A CA 1
ATOM 735 C C . SER A 1 91 ? 34.326 8.860 -25.785 1.00 67.56 91 SER A C 1
ATOM 737 O O . SER A 1 91 ? 35.369 8.725 -26.426 1.00 67.56 91 SER A O 1
ATOM 739 N N . LYS A 1 92 ? 33.945 10.036 -25.278 1.00 60.34 92 LYS A N 1
ATOM 740 C CA . LYS A 1 92 ? 34.872 11.162 -25.085 1.00 60.34 92 LYS A CA 1
ATOM 741 C C . LYS A 1 92 ? 35.248 11.203 -23.608 1.00 60.34 92 LYS A C 1
ATOM 743 O O . LYS A 1 92 ? 34.428 11.595 -22.783 1.00 60.34 92 LYS A O 1
ATOM 748 N N . TYR A 1 93 ? 36.455 10.763 -23.260 1.00 57.47 93 TYR A N 1
ATOM 749 C CA . TYR A 1 93 ? 36.953 10.929 -21.895 1.00 57.47 93 TYR A CA 1
ATOM 750 C C . TYR A 1 93 ? 37.432 12.370 -21.702 1.00 57.47 93 TYR A C 1
ATOM 752 O O . TYR A 1 93 ? 38.217 12.881 -22.497 1.00 57.47 93 TYR A O 1
ATOM 760 N N . LEU A 1 94 ? 36.978 13.018 -20.630 1.00 53.03 94 LEU A N 1
ATOM 761 C CA . LEU A 1 94 ? 37.609 14.223 -20.097 1.00 53.03 94 LEU A CA 1
ATOM 762 C C . LEU A 1 94 ? 38.673 13.770 -19.097 1.00 53.03 94 LEU A C 1
ATOM 764 O O . LEU A 1 94 ? 38.374 13.542 -17.927 1.00 53.03 94 LEU A O 1
ATOM 768 N N . TYR A 1 95 ? 39.912 13.597 -19.557 1.00 49.00 95 TYR A N 1
ATOM 769 C CA . TYR A 1 95 ? 41.020 13.316 -18.648 1.00 49.00 95 TYR A CA 1
ATOM 770 C C . TYR A 1 95 ? 41.488 14.637 -18.024 1.00 49.00 95 TYR A C 1
ATOM 772 O O . TYR A 1 95 ? 42.021 15.502 -18.719 1.00 49.00 95 TYR A O 1
ATOM 780 N N . ARG A 1 96 ? 41.271 14.820 -16.715 1.00 48.16 96 ARG A N 1
ATOM 781 C CA . ARG A 1 96 ? 41.877 15.919 -15.946 1.00 48.16 96 ARG A CA 1
ATOM 782 C C . ARG A 1 96 ? 43.206 15.424 -15.380 1.00 48.16 96 ARG A C 1
ATOM 784 O O . ARG A 1 96 ? 43.235 14.794 -14.327 1.00 48.16 96 ARG A O 1
ATOM 791 N N . ALA A 1 97 ? 44.303 15.693 -16.084 1.00 54.84 97 ALA A N 1
ATOM 792 C CA . ALA A 1 97 ? 45.625 15.587 -15.479 1.00 54.84 97 ALA A CA 1
ATOM 793 C C . ALA A 1 97 ? 45.764 16.681 -14.405 1.00 54.84 97 ALA A C 1
ATOM 795 O O . ALA A 1 97 ? 45.261 17.794 -14.582 1.00 54.84 97 ALA A O 1
ATOM 796 N N . ALA A 1 98 ? 46.414 16.369 -13.282 1.00 54.91 98 ALA A N 1
ATOM 797 C CA . ALA A 1 98 ? 46.715 17.331 -12.223 1.00 54.91 98 ALA A CA 1
ATOM 798 C C . ALA A 1 98 ? 47.727 18.374 -12.743 1.00 54.91 98 ALA A C 1
ATOM 800 O O . ALA A 1 98 ? 48.930 18.219 -12.570 1.00 54.91 98 ALA A O 1
ATOM 801 N N . GLY A 1 99 ? 47.238 19.382 -13.470 1.00 59.59 99 GLY A N 1
ATOM 802 C CA . GLY A 1 99 ? 48.062 20.355 -14.193 1.00 59.59 99 GLY A CA 1
ATOM 803 C C . GLY A 1 99 ? 47.404 20.845 -15.488 1.00 59.59 99 GLY A C 1
ATOM 804 O O . GLY A 1 99 ? 47.910 20.602 -16.576 1.00 59.59 99 GLY A O 1
ATOM 805 N N . ASP A 1 100 ? 46.238 21.476 -15.355 1.00 54.47 100 ASP A N 1
ATOM 806 C CA . ASP A 1 100 ? 45.630 22.452 -16.279 1.00 54.47 100 ASP A CA 1
ATOM 807 C C . ASP A 1 100 ? 45.557 22.163 -17.794 1.00 54.47 100 ASP A C 1
ATOM 809 O O . ASP A 1 100 ? 45.505 23.074 -18.618 1.00 54.47 100 ASP A O 1
ATOM 813 N N . SER A 1 101 ? 45.469 20.896 -18.198 1.00 48.19 101 SER A N 1
ATOM 814 C CA . SER A 1 101 ? 45.137 20.550 -19.586 1.00 48.19 101 SER A CA 1
ATOM 815 C C . SER A 1 101 ? 44.169 19.371 -19.657 1.00 48.19 101 SER A C 1
ATOM 817 O O . SER A 1 101 ? 44.491 18.230 -19.328 1.00 48.19 101 SER A O 1
ATOM 819 N N . THR A 1 102 ? 42.933 19.661 -20.070 1.00 55.44 102 THR A N 1
ATOM 820 C CA . THR A 1 102 ? 41.961 18.653 -20.506 1.00 55.44 102 THR A CA 1
ATOM 821 C C . THR A 1 102 ? 42.310 18.217 -21.921 1.00 55.44 102 THR A C 1
ATOM 823 O O . THR A 1 102 ? 42.124 18.981 -22.866 1.00 55.44 102 THR A O 1
ATOM 826 N N . PHE A 1 103 ? 42.794 16.987 -22.073 1.00 54.72 103 PHE A N 1
ATOM 827 C CA . PHE A 1 103 ? 42.958 16.362 -23.383 1.00 54.72 103 PHE A CA 1
ATOM 828 C C . PHE A 1 103 ? 41.659 15.648 -23.763 1.00 54.72 103 PHE A C 1
ATOM 830 O O . PHE A 1 103 ? 41.128 14.858 -22.981 1.00 54.72 103 PHE A O 1
ATOM 837 N N . ILE A 1 104 ? 41.149 15.932 -24.962 1.00 58.22 104 ILE A N 1
ATOM 838 C CA . ILE A 1 104 ? 40.071 15.163 -25.587 1.00 58.22 104 ILE A CA 1
ATOM 839 C C . ILE A 1 104 ? 40.754 14.111 -26.456 1.00 58.22 104 ILE A C 1
ATOM 841 O O . ILE A 1 104 ? 41.393 14.454 -27.448 1.00 58.22 104 ILE A O 1
ATOM 845 N N . THR A 1 105 ? 40.658 12.840 -26.077 1.00 60.41 105 THR A N 1
ATOM 846 C CA . THR A 1 105 ? 41.108 11.737 -26.932 1.00 60.41 105 THR A CA 1
ATOM 847 C C . THR A 1 105 ? 39.924 11.222 -27.743 1.00 60.41 105 THR A C 1
ATOM 849 O O . THR A 1 105 ? 38.943 10.749 -27.163 1.00 60.41 105 THR A O 1
ATOM 852 N N . ASP A 1 106 ? 40.016 11.288 -29.071 1.00 71.56 106 ASP A N 1
ATOM 853 C CA . ASP A 1 106 ? 39.053 10.659 -29.978 1.00 71.56 106 ASP A CA 1
ATOM 854 C C . ASP A 1 106 ? 39.339 9.153 -30.054 1.00 71.56 106 ASP A C 1
ATOM 856 O O . ASP A 1 106 ? 40.037 8.669 -30.946 1.00 71.56 106 ASP A O 1
ATOM 860 N N . ASN A 1 107 ? 38.824 8.393 -29.087 1.00 73.75 107 ASN A N 1
ATOM 861 C CA . ASN A 1 107 ? 38.865 6.938 -29.186 1.00 73.75 107 ASN A CA 1
ATOM 862 C C . ASN A 1 107 ? 37.982 6.483 -30.359 1.00 73.75 107 ASN A C 1
ATOM 864 O O . ASN A 1 107 ? 36.854 6.977 -30.497 1.00 73.75 107 ASN A O 1
ATOM 868 N N . PRO A 1 108 ? 38.443 5.528 -31.191 1.00 82.44 108 PRO A N 1
ATOM 869 C CA . PRO A 1 108 ? 37.580 4.926 -32.190 1.00 82.44 108 PRO A CA 1
ATOM 870 C C . PRO A 1 108 ? 36.380 4.279 -31.486 1.00 82.44 108 PRO A C 1
ATOM 872 O O . PRO A 1 108 ? 36.517 3.750 -30.378 1.00 82.44 108 PRO A O 1
ATOM 875 N N . PRO A 1 109 ? 35.192 4.319 -32.102 1.00 84.19 109 PRO A N 1
ATOM 876 C CA . PRO A 1 109 ? 34.016 3.722 -31.500 1.00 84.19 109 PRO A CA 1
ATOM 877 C C . PRO A 1 109 ? 34.211 2.224 -31.284 1.00 84.19 109 PRO A C 1
ATOM 879 O O . PRO A 1 109 ? 34.645 1.516 -32.194 1.00 84.19 109 PRO A O 1
ATOM 882 N N . TYR A 1 110 ? 33.829 1.745 -30.106 1.00 87.94 110 TYR A N 1
ATOM 883 C CA . TYR A 1 110 ? 33.866 0.330 -29.745 1.00 87.94 110 TYR A CA 1
ATOM 884 C C . TYR A 1 110 ? 32.446 -0.209 -29.550 1.00 87.94 110 TYR A C 1
ATOM 886 O O . TYR A 1 110 ? 31.501 0.553 -29.339 1.00 87.94 110 TYR A O 1
ATOM 894 N N . ILE A 1 111 ? 32.279 -1.525 -29.663 1.00 91.19 111 ILE A N 1
ATOM 895 C CA . ILE A 1 111 ? 31.006 -2.196 -29.383 1.00 91.19 111 ILE A CA 1
ATOM 896 C C . ILE A 1 111 ? 30.980 -2.532 -27.893 1.00 91.19 111 ILE A C 1
ATOM 898 O O . ILE A 1 111 ? 31.919 -3.131 -27.374 1.00 91.19 111 ILE A O 1
ATOM 902 N N . THR A 1 112 ? 29.916 -2.129 -27.210 1.00 90.62 112 THR A N 1
ATOM 903 C CA . THR A 1 112 ? 29.589 -2.564 -25.853 1.00 90.62 112 THR A CA 1
ATOM 904 C C . THR A 1 112 ? 28.285 -3.348 -25.885 1.00 90.62 112 THR A C 1
ATOM 906 O O . THR A 1 112 ? 27.460 -3.148 -26.777 1.00 90.62 112 THR A O 1
ATOM 909 N N . ILE A 1 113 ? 28.096 -4.238 -24.919 1.00 92.06 113 ILE A N 1
ATOM 910 C CA . ILE A 1 113 ? 26.834 -4.948 -24.720 1.00 92.06 113 ILE A CA 1
ATOM 911 C C . ILE A 1 113 ? 26.075 -4.217 -23.618 1.00 92.06 113 ILE A C 1
ATOM 913 O O . ILE A 1 113 ? 26.641 -3.960 -22.558 1.00 92.06 113 ILE A O 1
ATOM 917 N N . GLU A 1 114 ? 24.823 -3.867 -23.881 1.00 91.81 114 GLU A N 1
ATOM 918 C CA . GLU A 1 114 ? 23.897 -3.327 -22.891 1.00 91.81 114 GLU A CA 1
ATOM 919 C C . GLU A 1 114 ? 22.911 -4.415 -22.476 1.00 91.81 114 GLU A C 1
ATOM 921 O O . GLU A 1 114 ? 22.407 -5.173 -23.313 1.00 91.81 114 GLU A O 1
ATOM 926 N N . GLU A 1 115 ? 22.654 -4.505 -21.175 1.00 92.00 115 GLU A N 1
ATOM 927 C CA . GLU A 1 115 ? 21.655 -5.407 -20.617 1.00 92.00 115 GLU A CA 1
ATOM 928 C C . GLU A 1 115 ? 20.322 -4.666 -20.487 1.00 92.00 115 GLU A C 1
ATOM 930 O O . GLU A 1 115 ? 20.251 -3.550 -19.962 1.00 92.00 115 GLU A O 1
ATOM 935 N N . HIS A 1 116 ? 19.273 -5.283 -21.027 1.00 93.38 116 HIS A N 1
ATOM 936 C CA . HIS A 1 116 ? 17.916 -4.764 -21.023 1.00 93.38 116 HIS A CA 1
ATOM 937 C C . HIS A 1 116 ? 17.011 -5.677 -20.207 1.00 93.38 116 HIS A C 1
ATOM 939 O O . HIS A 1 116 ? 16.872 -6.866 -20.512 1.00 93.38 116 HIS A O 1
ATOM 945 N N . ASP A 1 117 ? 16.312 -5.085 -19.245 1.00 92.69 117 ASP A N 1
ATOM 946 C CA . ASP A 1 117 ? 15.230 -5.740 -18.524 1.00 92.69 117 ASP A CA 1
ATOM 947 C C . ASP A 1 117 ? 13.889 -5.221 -19.029 1.00 92.69 117 ASP A C 1
ATOM 949 O O . ASP A 1 117 ? 13.597 -4.023 -18.968 1.00 92.69 117 ASP A O 1
ATOM 953 N N . PHE A 1 118 ? 13.044 -6.140 -19.487 1.00 94.19 118 PHE A N 1
ATOM 954 C CA . PHE A 1 118 ? 11.670 -5.850 -19.864 1.00 94.19 118 PHE A CA 1
ATOM 955 C C . PHE A 1 118 ? 10.713 -6.400 -18.820 1.00 94.19 118 PHE A C 1
ATOM 957 O O . PHE A 1 118 ? 10.719 -7.595 -18.507 1.00 94.19 118 PHE A O 1
ATOM 964 N N . VAL A 1 119 ? 9.849 -5.525 -18.315 1.00 93.69 119 VAL A N 1
ATOM 965 C CA . VAL A 1 119 ? 8.829 -5.869 -17.326 1.00 93.69 119 VAL A CA 1
ATOM 966 C C . VAL A 1 119 ? 7.502 -5.280 -17.764 1.00 93.69 119 VAL A C 1
ATOM 968 O O . VAL A 1 119 ? 7.431 -4.112 -18.114 1.00 93.69 119 VAL A O 1
ATOM 971 N N . THR A 1 120 ? 6.431 -6.066 -17.704 1.00 94.69 120 THR A N 1
ATOM 972 C CA . THR A 1 120 ? 5.074 -5.547 -17.901 1.00 94.69 120 THR A CA 1
ATOM 973 C C . THR A 1 120 ? 4.279 -5.736 -16.623 1.00 94.69 120 THR A C 1
ATOM 975 O O . THR A 1 120 ? 4.072 -6.864 -16.171 1.00 94.69 120 THR A O 1
ATOM 978 N N . GLU A 1 121 ? 3.773 -4.640 -16.078 1.00 94.00 121 GLU A N 1
ATOM 979 C CA . GLU A 1 121 ? 2.703 -4.661 -15.090 1.00 94.00 121 GLU A CA 1
ATOM 980 C C . GLU A 1 121 ? 1.350 -4.555 -15.797 1.00 94.00 121 GLU A C 1
ATOM 982 O O . GLU A 1 121 ? 1.172 -3.756 -16.721 1.00 94.00 121 GLU A O 1
ATOM 987 N N . GLN A 1 122 ? 0.367 -5.335 -15.357 1.00 95.38 122 GLN A N 1
ATOM 988 C CA . GLN A 1 122 ? -1.006 -5.231 -15.841 1.00 95.38 122 GLN A CA 1
ATOM 989 C C . GLN A 1 122 ? -1.968 -5.040 -14.673 1.00 95.38 122 GLN A C 1
ATOM 991 O O . GLN A 1 122 ? -1.833 -5.664 -13.623 1.00 95.38 122 GLN A O 1
ATOM 996 N N . TYR A 1 123 ? -2.962 -4.189 -14.888 1.00 96.00 123 TYR A N 1
ATOM 997 C CA . TYR A 1 123 ? -3.915 -3.747 -13.884 1.00 96.00 123 TYR A CA 1
ATOM 998 C C . TYR A 1 123 ? -5.332 -4.095 -14.316 1.00 96.00 123 TYR A C 1
ATOM 1000 O O . TYR A 1 123 ? -5.712 -3.912 -15.478 1.00 96.00 123 TYR A O 1
ATOM 1008 N N . PHE A 1 124 ? -6.103 -4.605 -13.363 1.00 96.12 124 PHE A N 1
ATOM 1009 C CA . PHE A 1 124 ? -7.431 -5.158 -13.564 1.00 96.12 124 PHE A CA 1
ATOM 1010 C C . PHE A 1 124 ? -8.402 -4.421 -12.671 1.00 96.12 124 PHE A C 1
ATOM 1012 O O . PHE A 1 124 ? -8.203 -4.363 -11.463 1.00 96.12 124 PHE A O 1
ATOM 1019 N N . ALA A 1 125 ? -9.450 -3.879 -13.275 1.00 96.94 125 ALA A N 1
ATOM 1020 C CA . ALA A 1 125 ? -10.597 -3.361 -12.559 1.00 96.94 125 ALA A CA 1
ATOM 1021 C C . ALA A 1 125 ? -11.589 -4.502 -12.358 1.00 96.94 125 ALA A C 1
ATOM 1023 O O . ALA A 1 125 ? -12.051 -5.092 -13.331 1.00 96.94 125 ALA A O 1
ATOM 1024 N N . ILE A 1 126 ? -11.893 -4.811 -11.102 1.00 96.38 126 ILE A N 1
ATOM 1025 C CA . ILE A 1 126 ? -12.751 -5.911 -10.671 1.00 96.38 126 ILE A CA 1
ATOM 1026 C C . ILE A 1 126 ? -13.936 -5.31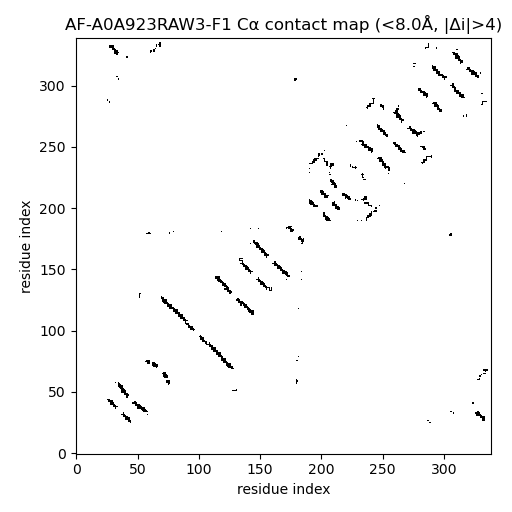4 -9.924 1.00 96.38 126 ILE A C 1
ATOM 1028 O O . ILE A 1 126 ? -13.775 -4.686 -8.878 1.00 96.38 126 ILE A O 1
ATOM 1032 N N . ASN A 1 127 ? -15.139 -5.521 -10.445 1.00 95.00 127 ASN A N 1
ATOM 1033 C CA . ASN A 1 127 ? -16.357 -5.171 -9.738 1.00 95.00 127 ASN A CA 1
ATOM 1034 C C . ASN A 1 127 ? -16.627 -6.224 -8.656 1.00 95.00 127 ASN A C 1
ATOM 1036 O O . ASN A 1 127 ? -16.940 -7.377 -8.942 1.00 95.00 127 ASN A O 1
ATOM 1040 N N . ILE A 1 128 ? -16.528 -5.821 -7.394 1.00 93.50 128 ILE A N 1
ATOM 1041 C CA . ILE A 1 128 ? -16.616 -6.727 -6.245 1.00 93.50 128 ILE A CA 1
ATOM 1042 C C . ILE A 1 128 ? -18.021 -7.299 -6.019 1.00 93.50 128 ILE A C 1
ATOM 1044 O O . ILE A 1 128 ? -18.175 -8.273 -5.286 1.00 93.50 128 ILE A O 1
ATOM 1048 N N . SER A 1 129 ? -19.055 -6.692 -6.610 1.00 90.12 129 SER A N 1
ATOM 1049 C CA . SER A 1 129 ? -20.442 -7.137 -6.433 1.00 90.12 129 SER A CA 1
ATOM 1050 C C . SER A 1 129 ? -20.777 -8.352 -7.298 1.00 90.12 129 SER A C 1
ATOM 1052 O O . SER A 1 129 ? -21.458 -9.265 -6.833 1.00 90.12 129 SER A O 1
ATOM 1054 N N . ASN A 1 130 ? -20.264 -8.388 -8.531 1.00 91.38 130 ASN A N 1
ATOM 1055 C CA . ASN A 1 130 ? -20.581 -9.418 -9.522 1.00 91.38 130 ASN A CA 1
ATOM 1056 C C . ASN A 1 130 ? -19.354 -10.201 -10.025 1.00 91.38 130 ASN A C 1
ATOM 1058 O O . ASN A 1 130 ? -19.519 -11.155 -10.778 1.00 91.38 130 ASN A O 1
ATOM 1062 N N . GLY A 1 131 ? -18.140 -9.816 -9.624 1.00 89.69 131 GLY A N 1
ATOM 1063 C CA . GLY A 1 131 ? -16.887 -10.449 -10.038 1.00 89.69 131 GLY A CA 1
ATOM 1064 C C . GLY A 1 131 ? -16.451 -10.123 -11.471 1.00 89.69 131 GLY A C 1
ATOM 1065 O O . GLY A 1 131 ? -15.408 -10.610 -11.901 1.00 89.69 131 GLY A O 1
ATOM 1066 N N . HIS A 1 132 ? -17.206 -9.308 -12.218 1.00 94.06 132 HIS A N 1
ATOM 1067 C CA . HIS A 1 132 ? -16.828 -8.903 -13.570 1.00 94.06 132 HIS A CA 1
ATOM 1068 C C . HIS A 1 132 ? -15.540 -8.086 -13.528 1.00 94.06 132 HIS A C 1
ATOM 1070 O O . HIS A 1 132 ? -15.411 -7.165 -12.717 1.00 94.06 132 HIS A O 1
ATOM 1076 N N . PHE A 1 133 ? -14.609 -8.375 -14.432 1.00 95.50 133 PHE A N 1
ATOM 1077 C CA . PHE A 1 133 ? -13.343 -7.667 -14.490 1.00 95.50 133 PHE A CA 1
ATOM 1078 C C . PHE A 1 133 ? -12.899 -7.362 -15.913 1.00 95.50 133 PHE A C 1
ATOM 1080 O O . PHE A 1 133 ? -13.260 -8.054 -16.861 1.00 95.50 133 PHE A O 1
ATOM 1087 N N . TYR A 1 134 ? -12.067 -6.336 -16.051 1.00 96.19 134 TYR A N 1
ATOM 1088 C CA . TYR A 1 134 ? -11.404 -6.001 -17.305 1.00 96.19 134 TYR A CA 1
ATOM 1089 C C . TYR A 1 134 ? -10.001 -5.458 -17.035 1.00 96.19 134 TYR A C 1
ATOM 1091 O O . TYR A 1 134 ? -9.724 -4.885 -15.979 1.00 96.19 134 TYR A O 1
ATOM 1099 N N . LYS A 1 135 ? -9.104 -5.631 -18.006 1.00 97.12 135 LYS A N 1
ATOM 1100 C CA . LYS A 1 135 ? -7.776 -5.014 -17.974 1.00 97.12 135 LYS A CA 1
ATOM 1101 C C . LYS A 1 135 ? -7.944 -3.518 -18.211 1.00 97.12 135 LYS A C 1
ATOM 1103 O O . LYS A 1 135 ? -8.382 -3.140 -19.290 1.00 97.12 135 LYS A O 1
ATOM 1108 N N . CYS A 1 136 ? -7.608 -2.690 -17.231 1.00 97.00 136 CYS A N 1
ATOM 1109 C CA . CYS A 1 136 ? -7.796 -1.240 -17.298 1.00 97.00 136 CYS A CA 1
ATOM 1110 C C . CYS A 1 136 ? -6.498 -0.484 -17.594 1.00 97.00 136 CYS A C 1
ATOM 1112 O O . CYS A 1 136 ? -6.551 0.619 -18.131 1.00 97.00 136 CYS A O 1
ATOM 1114 N N . LYS A 1 137 ? -5.332 -1.063 -17.285 1.00 97.12 137 LYS A N 1
ATOM 1115 C CA . LYS A 1 137 ? -4.038 -0.406 -17.500 1.00 97.12 137 LYS A CA 1
ATOM 1116 C C . LYS A 1 137 ? -2.908 -1.417 -17.694 1.00 97.12 137 LYS A C 1
ATOM 1118 O O . LYS A 1 137 ? -2.935 -2.506 -17.124 1.00 97.12 137 LYS A O 1
ATOM 1123 N N . THR A 1 138 ? -1.909 -1.061 -18.492 1.00 97.12 138 THR A N 1
ATOM 1124 C CA . THR A 1 138 ? -0.611 -1.747 -18.545 1.00 97.12 138 THR A CA 1
ATOM 1125 C C . THR A 1 138 ? 0.510 -0.733 -18.433 1.00 97.12 138 THR A C 1
ATOM 1127 O O . THR A 1 138 ? 0.383 0.382 -18.940 1.00 97.12 138 THR A O 1
ATOM 1130 N N . ILE A 1 139 ? 1.600 -1.127 -17.787 1.00 95.75 139 ILE A N 1
ATOM 1131 C CA . ILE A 1 139 ? 2.830 -0.346 -17.721 1.00 95.75 139 ILE A CA 1
ATOM 1132 C C . ILE A 1 139 ? 3.958 -1.254 -18.194 1.00 95.75 139 ILE A C 1
ATOM 1134 O O . ILE A 1 139 ? 4.278 -2.240 -17.532 1.00 95.75 139 ILE A O 1
ATOM 1138 N N . ASP A 1 140 ? 4.502 -0.944 -19.364 1.00 96.31 140 ASP A N 1
ATOM 1139 C CA . ASP A 1 140 ? 5.644 -1.637 -19.946 1.00 96.31 140 ASP A CA 1
ATOM 1140 C C . ASP A 1 140 ? 6.914 -0.857 -19.582 1.00 96.31 140 ASP A C 1
ATOM 1142 O O . ASP A 1 140 ? 7.023 0.336 -19.866 1.00 96.31 140 ASP A O 1
ATOM 1146 N N . PHE A 1 141 ? 7.860 -1.531 -18.945 1.00 95.06 141 PHE A N 1
ATOM 1147 C CA . PHE A 1 141 ? 9.163 -1.010 -18.566 1.00 95.06 141 PHE A CA 1
ATOM 1148 C C . PHE A 1 141 ? 10.232 -1.628 -19.463 1.00 95.06 141 PHE A C 1
ATOM 1150 O O . PHE A 1 141 ? 10.258 -2.844 -19.654 1.00 95.06 141 PHE A O 1
ATOM 1157 N N . GLU A 1 142 ? 11.125 -0.786 -19.968 1.00 95.25 142 GLU A N 1
ATOM 1158 C CA . GLU A 1 142 ? 12.396 -1.177 -20.573 1.00 95.25 142 GLU A CA 1
ATOM 1159 C C . GLU A 1 142 ? 13.492 -0.449 -19.799 1.00 95.25 142 GLU A C 1
ATOM 1161 O O . GLU A 1 142 ? 13.630 0.775 -19.885 1.00 95.25 142 GLU A O 1
ATOM 1166 N N . HIS A 1 143 ? 14.241 -1.201 -19.007 1.00 93.44 143 HIS A N 1
ATOM 1167 C CA . HIS A 1 143 ? 15.357 -0.680 -18.242 1.00 93.44 143 HIS A CA 1
ATOM 1168 C C . HIS A 1 143 ? 16.667 -1.050 -18.917 1.00 93.44 143 HIS A C 1
ATOM 1170 O O . HIS A 1 143 ? 16.913 -2.223 -19.177 1.00 93.44 143 HIS A O 1
ATOM 1176 N N . ILE A 1 144 ? 17.489 -0.039 -19.171 1.00 90.94 144 ILE A N 1
ATOM 1177 C CA . ILE A 1 144 ? 18.847 -0.178 -19.687 1.00 90.94 144 ILE A CA 1
ATOM 1178 C C . ILE A 1 144 ? 19.781 0.014 -18.501 1.00 90.94 144 ILE A C 1
ATOM 1180 O O . ILE A 1 144 ? 19.767 1.088 -17.888 1.00 90.94 144 ILE A O 1
ATOM 1184 N N . GLU A 1 145 ? 20.555 -1.019 -18.174 1.00 82.62 145 GLU A N 1
ATOM 1185 C CA . GLU A 1 145 ? 21.398 -1.051 -16.979 1.00 82.62 145 GLU A CA 1
ATOM 1186 C C . GLU A 1 145 ? 22.249 0.227 -16.830 1.00 82.62 145 GLU A C 1
ATOM 1188 O O . GLU A 1 145 ? 22.899 0.684 -17.772 1.00 82.62 145 GLU A O 1
ATOM 1193 N N . HIS A 1 146 ? 22.201 0.833 -15.636 1.00 80.88 146 HIS A N 1
ATOM 1194 C CA . HIS A 1 146 ? 22.911 2.067 -15.263 1.00 80.88 146 HIS A CA 1
ATOM 1195 C C . HIS A 1 146 ? 22.637 3.306 -16.133 1.00 80.88 146 HIS A C 1
ATOM 1197 O O . HIS A 1 146 ? 23.410 4.266 -16.094 1.00 80.88 146 HIS A O 1
ATOM 1203 N N . SER A 1 147 ? 21.561 3.310 -16.922 1.00 86.81 147 SER A N 1
ATOM 1204 C CA . SER A 1 147 ? 21.321 4.355 -17.915 1.00 86.81 147 SER A CA 1
ATOM 1205 C C . SER A 1 147 ? 19.923 4.954 -17.794 1.00 86.81 147 SER A C 1
ATOM 1207 O O . SER A 1 147 ? 19.726 6.014 -17.189 1.00 86.81 147 SER A O 1
ATOM 1209 N N . THR A 1 148 ? 18.926 4.292 -18.375 1.00 91.12 148 THR A N 1
ATOM 1210 C CA . THR A 1 148 ? 17.591 4.862 -18.555 1.00 91.12 148 THR A CA 1
ATOM 1211 C C . THR A 1 148 ? 16.518 3.835 -18.281 1.00 91.12 148 THR A C 1
ATOM 1213 O O . THR A 1 148 ? 16.637 2.679 -18.684 1.00 91.12 148 THR A O 1
ATOM 1216 N N . LEU A 1 149 ? 15.420 4.297 -17.700 1.00 93.50 149 LEU A N 1
ATOM 1217 C CA . LEU A 1 149 ? 14.167 3.567 -17.658 1.00 93.50 149 LEU A CA 1
ATOM 1218 C C . LEU A 1 149 ? 13.188 4.215 -18.633 1.00 93.50 149 LEU A C 1
ATOM 1220 O O . LEU A 1 149 ? 12.791 5.370 -18.453 1.00 93.50 149 LEU A O 1
ATOM 1224 N N . LYS A 1 150 ? 12.780 3.463 -19.651 1.00 94.69 150 LYS A N 1
ATOM 1225 C CA . LYS A 1 150 ? 11.660 3.823 -20.518 1.00 94.69 150 LYS A CA 1
ATOM 1226 C C . LYS A 1 150 ? 10.394 3.180 -19.972 1.00 94.69 150 LYS A C 1
ATOM 1228 O O . LYS A 1 150 ? 10.386 2.006 -19.608 1.00 94.69 150 LYS A O 1
ATOM 1233 N N . ILE A 1 151 ? 9.324 3.959 -19.922 1.00 95.50 151 ILE A N 1
ATOM 1234 C CA . ILE A 1 151 ? 8.031 3.559 -19.377 1.00 95.50 151 ILE A CA 1
ATOM 1235 C C . ILE A 1 151 ? 6.972 3.857 -20.432 1.00 95.50 151 ILE A C 1
ATOM 1237 O O . ILE A 1 151 ? 6.823 5.001 -20.853 1.00 95.50 151 ILE A O 1
ATOM 1241 N N . CYS A 1 152 ? 6.212 2.846 -20.835 1.00 97.38 152 CYS A N 1
ATOM 1242 C CA . CYS A 1 152 ? 5.051 2.987 -21.701 1.00 97.38 152 CYS A CA 1
ATOM 1243 C C . CYS A 1 152 ? 3.795 2.605 -20.916 1.00 97.38 152 CYS A C 1
ATOM 1245 O O . CYS A 1 152 ? 3.572 1.440 -20.591 1.00 97.38 152 CYS A O 1
ATOM 1247 N N . THR A 1 153 ? 2.957 3.590 -20.610 1.00 97.31 153 THR A N 1
ATOM 1248 C CA . THR A 1 153 ? 1.670 3.378 -19.945 1.00 97.31 153 THR A CA 1
ATOM 1249 C C . THR A 1 153 ? 0.554 3.364 -20.978 1.00 97.31 153 THR A C 1
ATOM 1251 O O . THR A 1 153 ? 0.456 4.274 -21.798 1.00 97.31 153 THR A O 1
ATOM 1254 N N . LYS A 1 154 ? -0.313 2.351 -20.927 1.00 98.31 154 LYS A N 1
ATOM 1255 C CA . LYS A 1 154 ? -1.532 2.266 -21.741 1.00 98.31 154 LYS A CA 1
ATOM 1256 C C . LYS A 1 154 ? -2.735 2.108 -20.827 1.00 98.31 154 LYS A C 1
ATOM 1258 O O . LYS A 1 154 ? -2.716 1.262 -19.935 1.00 98.31 154 LYS A O 1
ATOM 1263 N N . GLU A 1 155 ? -3.782 2.878 -21.077 1.00 97.75 155 GLU A N 1
ATOM 1264 C CA . GLU A 1 155 ? -5.068 2.761 -20.389 1.00 97.75 155 GLU A CA 1
ATOM 1265 C C . GLU A 1 155 ? -6.117 2.207 -21.343 1.00 97.75 155 GLU A C 1
ATOM 1267 O O . GLU A 1 155 ? -6.119 2.522 -22.534 1.00 97.75 155 GLU A O 1
ATOM 1272 N N . PHE A 1 156 ? -7.002 1.364 -20.825 1.00 97.62 156 PHE A N 1
ATOM 1273 C CA . PHE A 1 156 ? -7.935 0.579 -21.617 1.00 97.62 156 PHE A CA 1
ATOM 1274 C C . PHE A 1 156 ? -9.374 0.818 -21.162 1.00 97.62 156 PHE A C 1
ATOM 1276 O O . PHE A 1 156 ? -9.679 0.888 -19.971 1.00 97.62 156 PHE A O 1
ATOM 1283 N N . SER A 1 157 ? -10.274 0.886 -22.136 1.00 96.56 157 SER A N 1
ATOM 1284 C CA . SER A 1 157 ? -11.718 0.820 -21.911 1.00 96.56 157 SER A CA 1
ATOM 1285 C C . SER A 1 157 ? -12.150 -0.571 -21.436 1.00 96.56 157 SER A C 1
ATOM 1287 O O . SER A 1 157 ? -11.412 -1.547 -21.579 1.00 96.56 157 SER A O 1
ATOM 1289 N N . MET A 1 158 ? -13.393 -0.689 -20.956 1.00 95.50 158 MET A N 1
ATOM 1290 C CA . MET A 1 158 ? -13.991 -1.983 -20.589 1.00 95.50 158 MET A CA 1
ATOM 1291 C C . MET A 1 158 ? -13.994 -2.999 -21.743 1.00 95.50 158 MET A C 1
ATOM 1293 O O . MET A 1 158 ? -13.871 -4.194 -21.498 1.00 95.50 158 MET A O 1
ATOM 1297 N N . ASN A 1 159 ? -14.057 -2.527 -22.993 1.00 96.88 159 ASN A N 1
ATOM 1298 C CA . ASN A 1 159 ? -14.030 -3.370 -24.193 1.00 96.88 159 ASN A CA 1
ATOM 1299 C C . ASN A 1 159 ? -12.603 -3.726 -24.653 1.00 96.88 159 ASN A C 1
ATOM 1301 O O . ASN A 1 159 ? -12.434 -4.371 -25.682 1.00 96.88 159 ASN A O 1
ATOM 1305 N N . GLY A 1 160 ? -11.566 -3.278 -23.935 1.00 96.25 160 GLY A N 1
ATOM 1306 C CA . GLY A 1 160 ? -10.165 -3.557 -24.260 1.00 96.25 160 GLY A CA 1
ATOM 1307 C C . GLY A 1 160 ? -9.523 -2.609 -25.280 1.00 96.25 160 GLY A C 1
ATOM 1308 O O . GLY A 1 160 ? -8.356 -2.797 -25.616 1.00 96.25 160 GLY A O 1
ATOM 1309 N N . ASN A 1 161 ? -10.229 -1.573 -25.746 1.00 97.50 161 ASN A N 1
ATOM 1310 C CA . ASN A 1 161 ? -9.642 -0.545 -26.617 1.00 97.50 161 ASN A CA 1
ATOM 1311 C C . ASN A 1 161 ? -8.711 0.377 -25.823 1.00 97.50 161 ASN A C 1
ATOM 1313 O O . ASN A 1 161 ? -9.074 0.775 -24.714 1.00 97.50 161 ASN A O 1
ATOM 1317 N N . VAL A 1 162 ? -7.565 0.752 -26.401 1.00 98.00 162 VAL A N 1
ATOM 1318 C CA . VAL A 1 162 ? -6.635 1.731 -25.811 1.00 98.00 162 VAL A CA 1
ATOM 1319 C C . VAL A 1 162 ? -7.275 3.118 -25.849 1.00 98.00 162 VAL A C 1
ATOM 1321 O O . VAL A 1 162 ? -7.608 3.618 -26.919 1.00 98.00 162 VAL A O 1
ATOM 1324 N N . LEU A 1 163 ? -7.445 3.725 -24.678 1.00 97.38 163 LEU A N 1
ATOM 1325 C CA . LEU A 1 163 ? -7.974 5.079 -24.514 1.00 97.38 163 LEU A CA 1
ATOM 1326 C C . LEU A 1 163 ? -6.855 6.116 -24.481 1.00 97.38 163 LEU A C 1
ATOM 1328 O O . LEU A 1 163 ? -6.966 7.175 -25.092 1.00 97.38 163 LEU A O 1
ATOM 1332 N N . HIS A 1 164 ? -5.774 5.801 -23.771 1.00 97.62 164 HIS A N 1
ATOM 1333 C CA . HIS A 1 164 ? -4.640 6.695 -23.597 1.00 97.62 164 HIS A CA 1
ATOM 1334 C C . HIS A 1 164 ? -3.325 5.920 -23.661 1.00 97.62 164 HIS A C 1
ATOM 1336 O O . HIS A 1 164 ? -3.257 4.758 -23.248 1.00 97.62 164 HIS A O 1
ATOM 1342 N N . LYS A 1 165 ? -2.283 6.574 -24.180 1.00 98.00 165 LYS A N 1
ATOM 1343 C CA . LYS A 1 165 ? -0.911 6.068 -24.210 1.00 98.00 165 LYS A CA 1
ATOM 1344 C C . LYS A 1 165 ? 0.044 7.192 -23.826 1.00 98.00 165 LYS A C 1
ATOM 1346 O O . LYS A 1 165 ? 0.019 8.251 -24.448 1.00 98.00 165 LYS A O 1
ATOM 1351 N N . THR A 1 166 ? 0.904 6.928 -22.853 1.00 97.44 166 THR A N 1
ATOM 1352 C CA . THR A 1 166 ? 1.945 7.856 -22.408 1.00 97.44 166 THR A CA 1
ATOM 1353 C C . THR A 1 166 ? 3.284 7.145 -22.438 1.00 97.44 166 THR A C 1
ATOM 1355 O O . THR A 1 166 ? 3.424 6.077 -21.844 1.00 97.44 166 THR A O 1
ATOM 1358 N N . ASP A 1 167 ? 4.267 7.750 -23.094 1.00 97.19 167 ASP A N 1
ATOM 1359 C CA . ASP A 1 167 ? 5.647 7.277 -23.088 1.00 97.19 167 ASP A CA 1
ATOM 1360 C C . ASP A 1 167 ? 6.485 8.244 -22.235 1.00 97.19 167 ASP A C 1
ATOM 1362 O O . ASP A 1 167 ? 6.336 9.464 -22.314 1.00 97.19 167 ASP A O 1
ATOM 1366 N N . THR A 1 168 ? 7.326 7.715 -21.354 1.00 95.75 168 THR A N 1
ATOM 1367 C CA . THR A 1 168 ? 8.167 8.490 -20.434 1.00 95.75 168 THR A CA 1
ATOM 1368 C C . THR A 1 168 ? 9.558 7.881 -20.394 1.00 95.75 168 THR A C 1
ATOM 1370 O O . THR A 1 168 ? 9.729 6.673 -20.545 1.00 95.75 168 THR A O 1
ATOM 1373 N N . THR A 1 169 ? 10.578 8.711 -20.219 1.00 93.81 169 THR A N 1
ATOM 1374 C CA . THR A 1 169 ? 11.957 8.254 -20.043 1.00 93.81 169 THR A CA 1
ATOM 1375 C C . THR A 1 169 ? 12.571 9.010 -18.887 1.00 93.81 169 THR A C 1
ATOM 1377 O O . THR A 1 169 ? 12.497 10.236 -18.840 1.00 93.81 169 THR A O 1
ATOM 1380 N N . ILE A 1 170 ? 13.163 8.271 -17.957 1.00 91.38 170 ILE A N 1
ATOM 1381 C CA . ILE A 1 170 ? 13.866 8.832 -16.809 1.00 91.38 170 ILE A CA 1
ATOM 1382 C C . ILE A 1 170 ? 15.269 8.242 -16.725 1.00 91.38 170 ILE A C 1
ATOM 1384 O O . ILE A 1 170 ? 15.510 7.114 -17.161 1.00 91.38 170 ILE A O 1
ATOM 1388 N N . LEU A 1 171 ? 16.196 9.010 -16.158 1.00 89.06 171 LEU A N 1
ATOM 1389 C CA . LEU A 1 171 ? 17.503 8.488 -15.776 1.00 89.06 171 LEU A CA 1
ATOM 1390 C C . LEU A 1 171 ? 17.318 7.579 -14.564 1.00 89.06 171 LEU A C 1
ATOM 1392 O O . LEU A 1 171 ? 16.655 7.956 -13.599 1.00 89.06 171 LEU A O 1
ATOM 1396 N N . CYS A 1 172 ? 17.877 6.377 -14.633 1.00 83.44 172 CYS A N 1
ATOM 1397 C CA . CYS A 1 172 ? 17.695 5.361 -13.608 1.00 83.44 172 CYS A CA 1
ATOM 1398 C C . CYS A 1 172 ? 19.023 4.658 -13.351 1.00 83.44 172 CYS A C 1
ATOM 1400 O O . CYS A 1 172 ? 19.554 3.987 -14.230 1.00 83.44 172 CYS A O 1
ATOM 1402 N N . GLY A 1 173 ? 19.578 4.840 -12.152 1.00 74.62 173 GLY A N 1
ATOM 1403 C CA . GLY A 1 173 ? 20.904 4.318 -11.815 1.00 74.62 173 GLY A CA 1
ATOM 1404 C C . GLY A 1 173 ? 20.922 2.867 -11.329 1.00 74.62 173 GLY A C 1
ATOM 1405 O O . GLY A 1 173 ? 22.001 2.280 -11.249 1.00 74.62 173 GLY A O 1
ATOM 1406 N N . GLY A 1 174 ? 19.767 2.281 -10.994 1.00 76.88 174 GLY A N 1
ATOM 1407 C CA . GLY A 1 174 ? 19.731 0.956 -10.382 1.00 76.88 174 GLY A CA 1
ATOM 1408 C C . GLY A 1 174 ? 18.374 0.257 -10.378 1.00 76.88 174 GLY A C 1
ATOM 1409 O O . GLY A 1 174 ? 17.306 0.872 -10.463 1.00 76.88 174 GLY A O 1
ATOM 1410 N N . THR A 1 175 ? 18.457 -1.062 -10.230 1.00 77.88 175 THR A N 1
ATOM 1411 C CA . THR A 1 175 ? 17.351 -2.010 -10.082 1.00 77.88 175 THR A CA 1
ATOM 1412 C C . THR A 1 175 ? 17.411 -2.681 -8.721 1.00 77.88 175 THR A C 1
ATOM 1414 O O . THR A 1 175 ? 18.468 -2.852 -8.118 1.00 77.88 175 THR A O 1
ATOM 1417 N N . SER A 1 176 ? 16.253 -3.098 -8.222 1.00 76.00 176 SER A N 1
ATOM 1418 C CA . SER A 1 176 ? 16.172 -4.023 -7.095 1.00 76.00 176 SER A CA 1
ATOM 1419 C C . SER A 1 176 ? 15.187 -5.135 -7.423 1.00 76.00 176 SER A C 1
ATOM 1421 O O . SER A 1 176 ? 14.085 -4.880 -7.910 1.00 76.00 176 SER A O 1
ATOM 1423 N N . HIS A 1 177 ? 15.593 -6.377 -7.170 1.00 75.62 177 HIS A N 1
ATOM 1424 C CA . HIS A 1 177 ? 14.784 -7.564 -7.430 1.00 75.62 177 HIS A CA 1
ATOM 1425 C C . HIS A 1 177 ? 14.134 -8.038 -6.130 1.00 75.62 177 HIS A C 1
ATOM 1427 O O . HIS A 1 177 ? 14.778 -8.118 -5.085 1.00 75.62 177 HIS A O 1
ATOM 1433 N N . THR A 1 178 ? 12.851 -8.378 -6.195 1.00 72.19 178 THR A N 1
ATOM 1434 C CA . THR A 1 178 ? 12.089 -8.964 -5.087 1.00 72.19 178 THR A CA 1
ATOM 1435 C C . THR A 1 178 ? 11.283 -10.157 -5.595 1.00 72.19 178 THR A C 1
ATOM 1437 O O . THR A 1 178 ? 11.060 -10.291 -6.798 1.00 72.19 178 THR A O 1
ATOM 1440 N N . SER A 1 179 ? 10.768 -10.998 -4.692 1.00 66.62 179 SER A N 1
ATOM 1441 C CA . SER A 1 179 ? 9.848 -12.084 -5.075 1.00 66.62 179 SER A CA 1
ATOM 1442 C C . SER A 1 179 ? 8.554 -11.585 -5.730 1.00 66.62 179 SER A C 1
ATOM 1444 O O . SER A 1 179 ? 7.852 -12.368 -6.364 1.00 66.62 179 SER A O 1
ATOM 1446 N N . LYS A 1 180 ? 8.247 -10.288 -5.600 1.00 69.94 180 LYS A N 1
ATOM 1447 C CA . LYS A 1 180 ? 7.060 -9.650 -6.175 1.00 69.94 180 LYS A CA 1
ATOM 1448 C C . LYS A 1 180 ? 7.343 -8.814 -7.413 1.00 69.94 180 LYS A C 1
ATOM 1450 O O . LYS A 1 180 ? 6.410 -8.212 -7.932 1.00 69.94 180 LYS A O 1
ATOM 1455 N N . GLY A 1 181 ? 8.591 -8.764 -7.877 1.00 74.19 181 GLY A N 1
ATOM 1456 C CA . GLY A 1 181 ? 8.921 -7.985 -9.057 1.00 74.19 181 GLY A CA 1
ATOM 1457 C C . GLY A 1 181 ? 10.242 -7.242 -9.019 1.00 74.19 181 GLY A C 1
ATOM 1458 O O . GLY A 1 181 ? 10.993 -7.319 -8.043 1.00 74.19 181 GLY A O 1
ATOM 1459 N N . ILE A 1 182 ? 10.491 -6.492 -10.092 1.00 78.69 182 ILE A N 1
ATOM 1460 C CA . ILE A 1 182 ? 11.623 -5.568 -10.191 1.00 78.69 182 ILE A CA 1
ATOM 1461 C C . ILE A 1 182 ? 11.120 -4.175 -9.841 1.00 78.69 182 ILE A C 1
ATOM 1463 O O . ILE A 1 182 ? 10.108 -3.724 -10.369 1.00 78.69 182 ILE A O 1
ATOM 1467 N N . ARG A 1 183 ? 11.838 -3.484 -8.958 1.00 79.94 183 ARG A N 1
ATOM 1468 C CA . ARG A 1 183 ? 11.64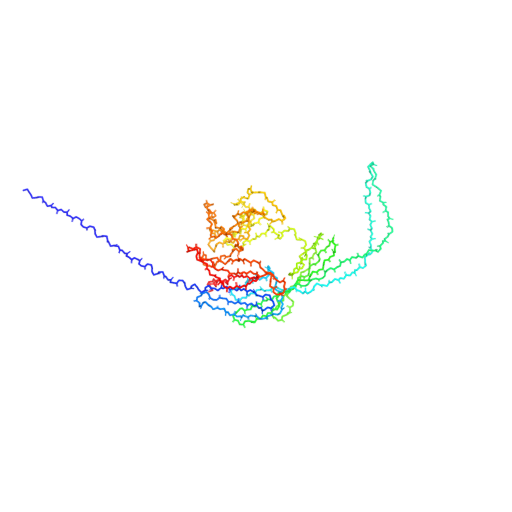4 -2.057 -8.707 1.00 79.94 183 ARG A CA 1
ATOM 1469 C C . ARG A 1 183 ? 12.798 -1.292 -9.330 1.00 79.94 183 ARG A C 1
ATOM 1471 O O . ARG A 1 183 ? 13.960 -1.558 -9.016 1.00 79.94 183 ARG A O 1
ATOM 1478 N N . PHE A 1 184 ? 12.458 -0.338 -10.181 1.00 81.25 184 PHE A N 1
ATOM 1479 C CA . PHE A 1 184 ? 13.407 0.552 -10.834 1.00 81.25 184 PHE A CA 1
ATOM 1480 C C . PHE A 1 184 ? 13.546 1.855 -10.036 1.00 81.25 184 PHE A C 1
ATOM 1482 O O . PHE A 1 184 ? 12.556 2.360 -9.510 1.00 81.25 184 PHE A O 1
ATOM 1489 N N . CYS A 1 185 ? 14.765 2.395 -9.960 1.00 78.12 185 CYS A N 1
ATOM 1490 C CA . CYS A 1 185 ? 15.064 3.741 -9.443 1.00 78.12 185 CYS A CA 1
ATOM 1491 C C . CYS A 1 185 ? 14.631 3.972 -7.973 1.00 78.12 185 CYS A C 1
ATOM 1493 O O . CYS A 1 185 ? 14.131 5.032 -7.604 1.00 78.12 185 CYS A O 1
ATOM 1495 N N . ASN A 1 186 ? 14.778 2.943 -7.135 1.00 62.72 186 ASN A N 1
ATOM 1496 C CA . ASN A 1 186 ? 14.061 2.782 -5.868 1.00 62.72 186 ASN A CA 1
ATOM 1497 C C . ASN A 1 186 ? 14.721 3.476 -4.653 1.00 62.72 186 ASN A C 1
ATOM 1499 O O . ASN A 1 186 ? 14.944 2.825 -3.632 1.00 62.72 186 ASN A O 1
ATOM 1503 N N . ASP A 1 187 ? 14.996 4.779 -4.737 1.00 55.59 187 ASP A N 1
ATOM 1504 C CA . ASP A 1 187 ? 15.528 5.535 -3.587 1.00 55.59 187 ASP A CA 1
ATOM 1505 C C . ASP A 1 187 ? 14.417 6.093 -2.682 1.00 55.59 187 ASP A C 1
ATOM 1507 O O . ASP A 1 187 ? 14.601 6.223 -1.471 1.00 55.59 187 ASP A O 1
ATOM 1511 N N . GLU A 1 188 ? 13.223 6.350 -3.223 1.00 59.00 188 GLU A N 1
ATOM 1512 C CA . GLU A 1 188 ? 12.143 6.978 -2.451 1.00 59.00 188 GLU A CA 1
ATOM 1513 C C . GLU A 1 188 ? 11.257 5.973 -1.694 1.00 59.00 188 GLU A C 1
ATOM 1515 O O . GLU A 1 188 ? 10.639 6.335 -0.705 1.00 59.00 188 GLU A O 1
ATOM 1520 N N . GLY A 1 189 ? 11.194 4.694 -2.075 1.00 64.75 189 GLY A N 1
ATOM 1521 C CA . GLY A 1 189 ? 10.094 3.819 -1.640 1.00 64.75 189 GLY A CA 1
ATOM 1522 C C . GLY A 1 189 ? 10.165 3.248 -0.218 1.00 64.75 189 GLY A C 1
ATOM 1523 O O . GLY A 1 189 ? 9.134 2.884 0.340 1.00 64.75 189 GLY A O 1
ATOM 1524 N N . ARG A 1 190 ? 11.354 3.100 0.384 1.00 71.50 190 ARG A N 1
ATOM 1525 C CA . ARG A 1 190 ? 11.474 2.324 1.640 1.00 71.50 190 ARG A CA 1
ATOM 1526 C C . ARG A 1 190 ? 11.128 3.123 2.896 1.00 71.50 190 ARG A C 1
ATOM 1528 O O . ARG A 1 190 ? 10.634 2.552 3.863 1.00 71.50 190 ARG A O 1
ATOM 1535 N N . PHE A 1 191 ? 11.397 4.426 2.884 1.00 84.69 191 PHE A N 1
ATOM 1536 C CA . PHE A 1 191 ? 11.213 5.318 4.038 1.00 84.69 191 PHE A CA 1
ATOM 1537 C C . PHE A 1 191 ? 10.278 6.477 3.728 1.00 84.69 191 PHE A C 1
ATOM 1539 O O . PHE A 1 191 ? 10.346 7.518 4.382 1.00 84.69 191 PHE A O 1
ATOM 1546 N N . TYR A 1 192 ? 9.431 6.272 2.723 1.00 91.00 192 TYR A N 1
ATOM 1547 C CA . TYR A 1 192 ? 8.389 7.184 2.320 1.00 91.00 192 TYR A CA 1
ATOM 1548 C C . TYR A 1 192 ? 7.054 6.463 2.319 1.00 91.00 192 TYR A C 1
ATOM 1550 O O . TYR A 1 192 ? 6.911 5.386 1.746 1.00 91.00 192 TYR A O 1
ATOM 1558 N N . SER A 1 193 ? 6.056 7.055 2.954 1.00 92.56 193 SER A N 1
ATOM 1559 C CA . SER A 1 193 ? 4.676 6.586 2.841 1.00 92.56 193 SER A CA 1
ATOM 1560 C C . SER A 1 193 ? 3.726 7.757 3.013 1.00 92.56 193 SER A C 1
ATOM 1562 O O . SER A 1 193 ? 4.066 8.754 3.648 1.00 92.56 193 SER A O 1
ATOM 1564 N N . LYS A 1 194 ? 2.540 7.645 2.422 1.00 95.19 194 LYS A N 1
ATOM 1565 C CA . LYS A 1 194 ? 1.506 8.674 2.465 1.00 95.19 194 LYS A CA 1
ATOM 1566 C C . LYS A 1 194 ? 0.214 8.082 2.994 1.00 95.19 194 LYS A C 1
ATOM 1568 O O . LYS A 1 194 ? -0.139 6.970 2.607 1.00 95.19 194 LYS A O 1
ATOM 1573 N N . SER A 1 195 ? -0.510 8.853 3.792 1.00 95.81 195 SER A N 1
ATOM 1574 C CA . SER A 1 195 ? -1.915 8.575 4.063 1.00 95.81 195 SER A CA 1
ATOM 1575 C C . SER A 1 195 ? -2.779 8.919 2.850 1.00 95.81 195 SER A C 1
ATOM 1577 O O . SER A 1 195 ? -2.377 9.643 1.935 1.00 95.81 195 SER A O 1
ATOM 1579 N N . GLU A 1 196 ? -4.025 8.481 2.886 1.00 93.56 196 GLU A N 1
ATOM 1580 C CA . GLU A 1 196 ? -5.128 9.081 2.150 1.00 93.56 196 GLU A CA 1
ATOM 1581 C C . GLU A 1 196 ? -5.231 10.595 2.397 1.00 93.56 196 GLU A C 1
ATOM 1583 O O . GLU A 1 196 ? -4.752 11.121 3.409 1.00 93.56 196 GLU A O 1
ATOM 1588 N N . THR A 1 197 ? -5.868 11.297 1.460 1.00 95.31 197 THR A N 1
ATOM 1589 C CA . THR A 1 197 ? -6.188 12.717 1.606 1.00 95.31 197 THR A CA 1
ATOM 1590 C C . THR A 1 197 ? -7.568 12.873 2.236 1.00 95.31 197 THR A C 1
ATOM 1592 O O . THR A 1 197 ? -8.560 12.420 1.670 1.00 95.31 197 THR A O 1
ATOM 1595 N N . VAL A 1 198 ? -7.648 13.547 3.384 1.00 95.19 198 VAL A N 1
ATOM 1596 C CA . VAL A 1 198 ? -8.904 13.839 4.093 1.00 95.19 198 VAL A CA 1
ATOM 1597 C C . VAL A 1 198 ? -8.964 15.335 4.363 1.00 95.19 198 VAL A C 1
ATOM 1599 O O . VAL A 1 198 ? -8.055 15.884 4.977 1.00 95.19 198 VAL A O 1
ATOM 1602 N N . ASN A 1 199 ? -10.024 16.011 3.908 1.00 94.56 199 ASN A N 1
ATOM 1603 C CA . ASN A 1 199 ? -10.198 17.463 4.066 1.00 94.56 199 ASN A CA 1
ATOM 1604 C C . ASN A 1 199 ? -8.984 18.279 3.567 1.00 94.56 199 ASN A C 1
ATOM 1606 O O . ASN A 1 199 ? -8.518 19.179 4.260 1.00 94.56 199 ASN A O 1
ATOM 1610 N N . ASN A 1 200 ? -8.451 17.931 2.386 1.00 95.31 200 ASN A N 1
ATOM 1611 C CA . ASN A 1 200 ? -7.231 18.505 1.787 1.00 95.31 200 ASN A CA 1
ATOM 1612 C C . ASN A 1 200 ? -5.939 18.312 2.603 1.00 95.31 200 ASN A C 1
ATOM 1614 O O . ASN A 1 200 ? -4.924 18.934 2.297 1.00 95.31 200 ASN A O 1
ATOM 1618 N N . LYS A 1 201 ? -5.957 17.426 3.605 1.00 96.25 201 LYS A N 1
ATOM 1619 C CA . LYS A 1 201 ? -4.790 17.066 4.415 1.00 96.25 201 LYS A CA 1
ATOM 1620 C C . LYS A 1 201 ? -4.280 15.693 4.027 1.00 96.25 201 LYS A C 1
ATOM 1622 O O . LYS A 1 201 ? -5.074 14.781 3.815 1.00 96.25 201 LYS A O 1
ATOM 1627 N N . GLN A 1 202 ? -2.968 15.527 4.003 1.00 97.38 202 GLN A N 1
ATOM 1628 C CA . GLN A 1 202 ? -2.293 14.241 3.859 1.00 97.38 202 GLN A CA 1
ATOM 1629 C C . GLN A 1 202 ? -1.143 14.177 4.861 1.00 97.38 202 GLN A C 1
ATOM 1631 O O . GLN A 1 202 ? -0.472 15.178 5.097 1.00 97.38 202 GLN A O 1
ATOM 1636 N N . ILE A 1 203 ? -0.899 13.011 5.451 1.00 98.06 203 ILE A N 1
ATOM 1637 C CA . ILE A 1 203 ? 0.276 12.783 6.285 1.00 98.06 203 ILE A CA 1
ATOM 1638 C C . ILE A 1 203 ? 1.312 12.016 5.481 1.00 98.06 203 ILE A C 1
ATOM 1640 O O . ILE A 1 203 ? 1.007 11.006 4.850 1.00 98.06 203 ILE A O 1
ATOM 1644 N N . ILE A 1 204 ? 2.544 12.500 5.523 1.00 97.25 204 ILE A N 1
ATOM 1645 C CA . ILE A 1 204 ? 3.695 11.929 4.843 1.00 97.25 204 ILE A CA 1
ATOM 1646 C C . ILE A 1 204 ? 4.683 11.470 5.901 1.00 97.25 204 ILE A C 1
ATOM 1648 O O . ILE A 1 204 ? 5.064 12.236 6.782 1.00 97.25 204 ILE A O 1
ATOM 1652 N N . SER A 1 205 ? 5.115 10.222 5.807 1.00 96.25 205 SER A N 1
ATOM 1653 C CA . SER A 1 205 ? 6.321 9.754 6.474 1.00 96.25 205 SER A CA 1
ATOM 1654 C C . SER A 1 205 ? 7.496 9.938 5.524 1.00 96.25 205 SER A C 1
ATOM 1656 O O . SER A 1 205 ? 7.410 9.506 4.376 1.00 96.25 205 SER A O 1
ATOM 1658 N N . LYS A 1 206 ? 8.569 10.585 5.985 1.00 94.12 206 LYS A N 1
ATOM 1659 C CA . LYS A 1 206 ? 9.838 10.701 5.256 1.00 94.12 206 LYS A CA 1
ATOM 1660 C C . LYS A 1 206 ? 10.996 10.655 6.243 1.00 94.12 206 LYS A C 1
ATOM 1662 O O . LYS A 1 206 ? 11.011 11.412 7.214 1.00 94.12 206 LYS A O 1
ATOM 1667 N N . GLU A 1 207 ? 11.955 9.763 5.993 1.00 92.12 207 GLU A N 1
ATOM 1668 C CA . GLU A 1 207 ? 13.177 9.622 6.810 1.00 92.12 207 GLU A CA 1
ATOM 1669 C C . GLU A 1 207 ? 12.862 9.418 8.306 1.00 92.12 207 GLU A C 1
ATOM 1671 O O . GLU A 1 207 ? 13.500 9.976 9.197 1.00 92.12 207 GLU A O 1
ATOM 1676 N N . GLY A 1 208 ? 11.800 8.654 8.586 1.00 94.50 208 GLY A N 1
ATOM 1677 C CA . GLY A 1 208 ? 11.340 8.361 9.942 1.00 94.50 208 GLY A CA 1
ATOM 1678 C 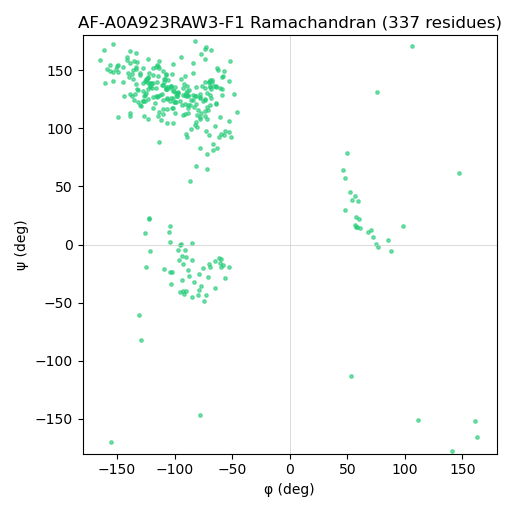C . GLY A 1 208 ? 10.576 9.495 10.636 1.00 94.50 208 GLY A C 1
ATOM 1679 O O . GLY A 1 208 ? 10.100 9.278 11.745 1.00 94.50 208 GLY A O 1
ATOM 1680 N N . ASN A 1 209 ? 10.413 10.671 10.023 1.00 97.31 209 ASN A N 1
ATOM 1681 C CA . ASN A 1 209 ? 9.592 11.776 10.540 1.00 97.31 209 ASN A CA 1
ATOM 1682 C C . ASN A 1 209 ? 8.175 11.743 9.950 1.00 97.31 209 ASN A C 1
ATOM 1684 O O . ASN A 1 209 ? 7.974 11.152 8.892 1.00 97.31 209 ASN A O 1
ATOM 1688 N N . LEU A 1 210 ? 7.217 12.430 10.585 1.00 98.19 210 LEU A N 1
ATOM 1689 C CA . LEU A 1 210 ? 5.901 12.707 9.996 1.00 98.19 210 LEU A CA 1
ATOM 1690 C C . LEU A 1 210 ? 5.723 14.189 9.674 1.00 98.19 210 LEU A C 1
ATOM 1692 O O . LEU A 1 210 ? 6.000 15.071 10.497 1.00 98.19 210 LEU A O 1
ATOM 1696 N N . TYR A 1 211 ? 5.154 14.430 8.503 1.00 98.31 211 TYR A N 1
ATOM 1697 C CA . TYR A 1 211 ? 4.800 15.729 7.965 1.00 98.31 211 TYR A CA 1
ATOM 1698 C C . TYR A 1 211 ? 3.316 15.748 7.626 1.00 98.31 211 TYR A C 1
ATOM 1700 O O . TYR A 1 211 ? 2.767 14.759 7.153 1.00 98.31 211 TYR A O 1
ATOM 1708 N N . GLN A 1 212 ? 2.667 16.877 7.856 1.00 98.25 212 GLN A N 1
ATOM 1709 C CA . GLN A 1 212 ? 1.343 17.172 7.340 1.00 98.25 212 GLN A CA 1
ATOM 1710 C C . GLN A 1 212 ? 1.509 18.032 6.096 1.00 98.25 212 GLN A C 1
ATOM 1712 O O . GLN A 1 212 ? 2.126 19.097 6.156 1.00 98.25 212 GLN A O 1
ATOM 1717 N N . GLN A 1 213 ? 0.962 17.555 4.987 1.00 97.75 213 GLN A N 1
ATOM 1718 C CA . GLN A 1 213 ? 0.846 18.297 3.749 1.00 97.75 213 GLN A CA 1
ATOM 1719 C C . GLN A 1 213 ? -0.585 18.821 3.609 1.00 97.75 213 GLN A C 1
ATOM 1721 O O . GLN A 1 213 ? -1.545 18.049 3.666 1.00 97.75 213 GLN A O 1
ATOM 1726 N N . GLU A 1 214 ? -0.712 20.129 3.409 1.00 96.25 214 GLU A N 1
ATOM 1727 C CA . GLU A 1 214 ? -1.952 20.807 3.029 1.00 96.25 214 GLU A CA 1
ATOM 1728 C C . GLU A 1 214 ? -1.650 21.705 1.832 1.00 96.25 214 GLU A C 1
ATOM 1730 O O . GLU A 1 214 ? -0.788 22.586 1.909 1.00 96.25 214 GLU A O 1
ATOM 1735 N N . GLU A 1 215 ? -2.335 21.452 0.716 1.00 91.38 215 GLU A N 1
ATOM 1736 C CA . GLU A 1 215 ? -2.084 22.130 -0.561 1.00 91.38 215 GLU A CA 1
ATOM 1737 C C . GLU A 1 215 ? -0.595 22.036 -0.967 1.00 91.38 215 GLU A C 1
ATOM 1739 O O . GLU A 1 215 ? -0.083 20.945 -1.233 1.00 91.38 215 GLU A O 1
ATOM 1744 N N . ASN A 1 216 ? 0.109 23.173 -0.973 1.00 91.12 216 ASN A N 1
ATOM 1745 C CA . ASN A 1 216 ? 1.530 23.295 -1.314 1.00 91.12 216 ASN A CA 1
ATOM 1746 C C . ASN A 1 216 ? 2.427 23.512 -0.086 1.00 91.12 216 ASN A C 1
ATOM 1748 O O . ASN A 1 216 ? 3.596 23.866 -0.229 1.00 91.12 216 ASN A O 1
ATOM 1752 N N . THR A 1 217 ? 1.884 23.352 1.121 1.00 96.62 217 THR A N 1
ATOM 1753 C CA . THR A 1 217 ? 2.630 23.526 2.368 1.00 96.62 217 THR A CA 1
ATOM 1754 C C . THR A 1 217 ? 2.888 22.183 3.027 1.00 96.62 217 THR A C 1
ATOM 1756 O O . THR A 1 217 ? 1.998 21.340 3.122 1.00 96.62 217 THR A O 1
ATOM 1759 N N . GLU A 1 218 ? 4.117 21.992 3.493 1.00 97.44 218 GLU A N 1
ATOM 1760 C CA . GLU A 1 218 ? 4.522 20.825 4.267 1.00 97.44 218 GLU A CA 1
ATOM 1761 C C . GLU A 1 218 ? 5.003 21.291 5.644 1.00 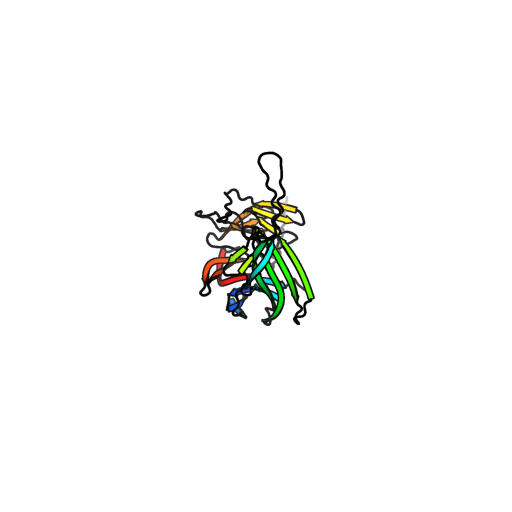97.44 218 GLU A C 1
ATOM 1763 O O . GLU A 1 218 ? 5.866 22.163 5.761 1.00 97.44 218 GLU A O 1
ATOM 1768 N N . LYS A 1 219 ? 4.433 20.715 6.703 1.00 97.69 219 LYS A N 1
ATOM 1769 C CA . LYS A 1 219 ? 4.781 21.020 8.092 1.00 97.69 219 LYS A CA 1
ATOM 1770 C C . LYS A 1 219 ? 5.137 19.738 8.824 1.00 97.69 219 LYS A C 1
ATOM 1772 O O . LYS A 1 219 ? 4.310 18.841 8.938 1.00 97.69 219 LYS A O 1
ATOM 1777 N N . MET A 1 220 ? 6.335 19.667 9.398 1.00 98.06 220 MET A N 1
ATOM 1778 C CA . MET A 1 220 ? 6.697 18.564 10.290 1.00 98.06 220 MET A CA 1
ATOM 1779 C C . MET A 1 220 ? 5.799 18.588 11.535 1.00 98.06 220 MET A C 1
ATOM 1781 O O . MET A 1 220 ? 5.777 19.574 12.272 1.00 98.06 220 MET A O 1
ATOM 1785 N N . ILE A 1 221 ? 5.067 17.500 11.767 1.00 98.06 221 ILE A N 1
ATOM 1786 C CA . ILE A 1 221 ? 4.174 17.338 12.926 1.00 98.06 221 ILE A CA 1
ATOM 1787 C C . ILE A 1 221 ? 4.777 16.419 13.984 1.00 98.06 221 ILE A C 1
ATOM 1789 O O . ILE A 1 221 ? 4.436 16.515 15.160 1.00 98.06 221 ILE A O 1
ATOM 1793 N N . LEU A 1 222 ? 5.704 15.543 13.586 1.00 98.12 222 LEU A N 1
ATOM 1794 C CA . LEU A 1 222 ? 6.366 14.648 14.518 1.00 98.12 222 LEU A CA 1
ATOM 1795 C C . LEU A 1 222 ? 7.793 14.327 14.071 1.00 98.12 222 LEU A C 1
ATOM 1797 O O . LEU A 1 222 ? 8.012 13.583 13.116 1.00 98.12 222 LEU A O 1
ATOM 1801 N N . LYS A 1 223 ? 8.765 14.867 14.814 1.00 97.56 223 LYS A N 1
ATOM 1802 C CA . LYS A 1 223 ? 10.191 14.595 14.618 1.00 97.56 223 LYS A CA 1
ATOM 1803 C C . LYS A 1 223 ? 10.603 13.285 15.287 1.00 97.56 223 LYS A C 1
ATOM 1805 O O . LYS A 1 223 ? 10.250 13.025 16.442 1.00 97.56 223 LYS A O 1
ATOM 1810 N N . PHE A 1 224 ? 11.379 12.471 14.583 1.00 96.31 224 PHE A N 1
ATOM 1811 C CA . PHE A 1 224 ? 12.076 11.332 15.158 1.00 96.31 224 PHE A CA 1
ATOM 1812 C C . PHE A 1 224 ? 13.419 11.792 15.725 1.00 96.31 224 PHE A C 1
ATOM 1814 O O . PHE A 1 224 ? 14.262 12.338 15.019 1.00 96.31 224 PHE A O 1
ATOM 1821 N N . ASN A 1 225 ? 13.602 11.598 17.031 1.00 93.75 225 ASN A N 1
ATOM 1822 C CA . ASN A 1 225 ? 14.813 12.018 17.743 1.00 93.75 225 ASN A CA 1
ATOM 1823 C C . ASN A 1 225 ? 15.848 10.888 17.877 1.00 93.75 225 ASN A C 1
ATOM 1825 O O . ASN A 1 225 ? 16.895 11.088 18.487 1.00 93.75 225 ASN A O 1
ATOM 1829 N N . GLY A 1 226 ? 15.546 9.692 17.364 1.00 90.44 226 GLY A N 1
ATOM 1830 C CA . GLY A 1 226 ? 16.490 8.582 17.350 1.00 90.44 226 GLY A CA 1
ATOM 1831 C C . GLY A 1 226 ? 17.468 8.666 16.178 1.00 90.44 226 GLY A C 1
ATOM 1832 O O . GLY A 1 226 ? 17.360 9.518 15.299 1.00 90.44 226 GLY A O 1
ATOM 1833 N N . HIS A 1 227 ? 18.424 7.740 16.155 1.00 89.69 227 HIS A N 1
ATOM 1834 C CA . HIS A 1 227 ? 19.284 7.552 14.994 1.00 89.69 227 HIS A CA 1
ATOM 1835 C C . HIS A 1 227 ? 18.479 6.873 13.882 1.00 89.69 227 HIS A C 1
ATOM 1837 O O . HIS A 1 227 ? 18.071 5.716 14.032 1.00 89.69 227 HIS A O 1
ATOM 1843 N N . PHE A 1 228 ? 18.204 7.613 12.808 1.00 88.69 228 PHE A N 1
ATOM 1844 C CA . PHE A 1 228 ? 17.604 7.068 11.597 1.00 88.69 228 PHE A CA 1
ATOM 1845 C C . PHE A 1 228 ? 18.654 6.254 10.845 1.00 88.69 228 PHE A C 1
ATOM 1847 O O . PHE A 1 228 ? 19.648 6.811 10.382 1.00 88.69 228 PHE A O 1
ATOM 1854 N N . GLU A 1 229 ? 18.442 4.944 10.734 1.00 82.88 229 GLU A N 1
ATOM 1855 C CA . GLU A 1 229 ? 19.342 4.063 9.994 1.00 82.88 229 GLU A CA 1
ATOM 1856 C C . GLU A 1 229 ? 18.642 3.543 8.728 1.00 82.88 229 GLU A C 1
ATOM 1858 O O . GLU A 1 229 ? 17.781 2.659 8.827 1.00 82.88 229 GLU A O 1
ATOM 1863 N N . PRO A 1 230 ? 19.020 4.019 7.524 1.00 81.19 230 PRO A N 1
ATOM 1864 C CA . PRO A 1 230 ? 18.401 3.607 6.259 1.00 81.19 230 PRO A CA 1
ATOM 1865 C C . PRO A 1 230 ? 18.500 2.103 5.959 1.00 81.19 230 PRO A C 1
ATOM 1867 O O . PRO A 1 230 ? 17.864 1.588 5.043 1.00 81.19 23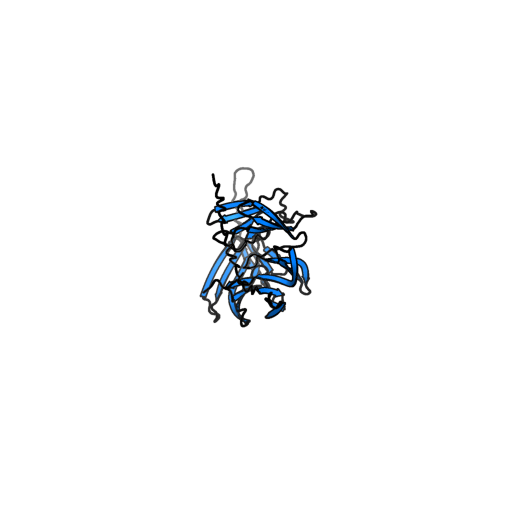0 PRO A O 1
ATOM 1870 N N . LYS A 1 231 ? 19.323 1.353 6.695 1.00 80.19 231 LYS A N 1
ATOM 1871 C CA . LYS A 1 231 ? 19.449 -0.092 6.501 1.00 80.19 231 LYS A CA 1
ATOM 1872 C C . LYS A 1 231 ? 18.311 -0.873 7.159 1.00 80.19 231 LYS A C 1
ATOM 1874 O O . LYS A 1 231 ? 17.770 -1.794 6.538 1.00 80.19 231 LYS A O 1
ATOM 1879 N N . PHE A 1 232 ? 17.948 -0.509 8.387 1.00 79.62 232 PHE A N 1
ATOM 1880 C CA . PHE A 1 232 ? 16.979 -1.252 9.201 1.00 79.62 232 PHE A CA 1
ATOM 1881 C C . PHE A 1 232 ? 15.646 -0.524 9.366 1.00 79.62 232 PHE A C 1
ATOM 1883 O O . PHE A 1 232 ? 14.636 -1.178 9.605 1.00 79.62 232 PHE A O 1
ATOM 1890 N N . GLY A 1 233 ? 15.630 0.796 9.167 1.00 82.50 233 GLY A N 1
ATOM 1891 C CA . GLY A 1 233 ? 14.467 1.634 9.415 1.00 82.50 233 GLY A CA 1
ATOM 1892 C C . GLY A 1 233 ? 14.258 1.882 10.907 1.00 82.50 233 GLY A C 1
ATOM 1893 O O . GLY A 1 233 ? 14.275 0.973 11.735 1.00 82.50 233 GLY A O 1
ATOM 1894 N N . SER A 1 234 ? 14.055 3.141 11.258 1.00 92.56 234 SER A N 1
ATOM 1895 C CA . SER A 1 234 ? 13.617 3.570 12.582 1.00 92.56 234 SER A CA 1
ATOM 1896 C C . SER A 1 234 ? 12.820 4.864 12.428 1.00 92.56 234 SER A C 1
ATOM 1898 O O . SER A 1 234 ? 13.011 5.599 11.461 1.00 92.56 234 SER A O 1
ATOM 1900 N N . GLY A 1 235 ? 11.872 5.117 13.324 1.00 95.44 235 GLY A N 1
ATOM 1901 C CA . GLY A 1 235 ? 10.973 6.269 13.235 1.00 95.44 235 GLY A CA 1
ATOM 1902 C C . GLY A 1 235 ? 9.529 5.888 12.945 1.00 95.44 235 GLY A C 1
ATOM 1903 O O . GLY A 1 235 ? 9.066 4.835 13.380 1.00 95.44 235 GLY A O 1
ATOM 1904 N N . TYR A 1 236 ? 8.798 6.781 12.285 1.00 96.50 236 TYR A N 1
ATOM 1905 C CA . TYR A 1 236 ? 7.351 6.691 12.105 1.00 96.50 236 TYR A CA 1
ATOM 1906 C C . TYR A 1 236 ? 6.993 6.409 10.646 1.00 96.50 236 TYR A C 1
ATOM 1908 O O . TYR A 1 236 ? 7.452 7.122 9.757 1.00 96.50 236 TYR A O 1
ATOM 1916 N N . PHE A 1 237 ? 6.153 5.406 10.401 1.00 95.19 237 PHE A N 1
ATOM 1917 C CA . PHE A 1 237 ? 5.829 4.883 9.071 1.00 95.19 237 PHE A CA 1
ATOM 1918 C C . PHE A 1 237 ? 4.338 4.572 8.924 1.00 95.19 237 PHE A C 1
ATOM 192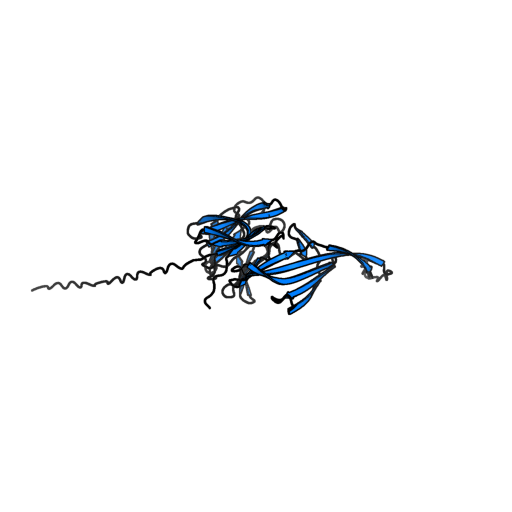0 O O . PHE A 1 237 ? 3.608 4.512 9.916 1.00 95.19 237 PHE A O 1
ATOM 1927 N N . SER A 1 238 ? 3.903 4.369 7.678 1.00 95.31 238 SER A N 1
ATOM 1928 C CA . SER A 1 238 ? 2.535 3.989 7.302 1.00 95.31 238 SER A CA 1
ATOM 1929 C C . SER A 1 238 ? 1.458 4.844 7.982 1.00 95.31 238 SER A C 1
ATOM 1931 O O . SER A 1 238 ? 0.622 4.307 8.714 1.00 95.31 238 SER A O 1
ATOM 1933 N N . PRO A 1 239 ? 1.491 6.181 7.815 1.00 97.69 239 PRO A N 1
ATOM 1934 C CA . PRO A 1 239 ? 0.474 7.029 8.404 1.00 97.69 239 PRO A CA 1
ATOM 1935 C C . PRO A 1 239 ? -0.880 6.824 7.704 1.00 97.69 239 PRO A C 1
ATOM 1937 O O . PRO A 1 239 ? -0.943 6.734 6.482 1.00 97.69 239 PRO A O 1
ATOM 1940 N N . THR A 1 240 ? -1.969 6.830 8.468 1.00 97.62 240 THR A N 1
ATOM 1941 C CA . THR A 1 240 ? -3.360 6.864 7.971 1.00 97.62 240 THR A CA 1
ATOM 1942 C C . THR A 1 240 ? -4.137 7.909 8.766 1.00 97.62 240 THR A C 1
ATOM 1944 O O . THR A 1 240 ? -3.955 8.053 9.980 1.00 97.62 240 THR A O 1
ATOM 1947 N N . LEU A 1 241 ? -4.969 8.681 8.079 1.00 97.81 241 LEU A N 1
ATOM 1948 C CA . LEU A 1 241 ? -5.824 9.697 8.667 1.00 97.81 241 LEU A CA 1
ATOM 1949 C C . LEU A 1 241 ? -7.163 9.084 9.072 1.00 97.81 241 LEU A C 1
ATOM 1951 O O . LEU A 1 241 ? -7.818 8.348 8.344 1.00 97.81 241 LEU A O 1
ATOM 1955 N N . SER A 1 242 ? -7.627 9.452 10.255 1.00 97.50 242 SER A N 1
ATOM 1956 C CA . SER A 1 242 ? -9.016 9.189 10.628 1.00 97.50 242 SER A CA 1
ATOM 1957 C C . SER A 1 242 ? -9.973 9.820 9.598 1.00 97.50 242 SER A C 1
ATOM 1959 O O . SER A 1 242 ? -9.667 10.886 9.056 1.00 97.50 242 SER A O 1
ATOM 1961 N N . PRO A 1 243 ? -11.168 9.248 9.353 1.00 96.06 243 PRO A N 1
ATOM 1962 C CA . PRO A 1 243 ? -12.109 9.782 8.360 1.00 96.06 243 PRO A CA 1
ATOM 1963 C C . PRO A 1 243 ? -12.572 11.224 8.619 1.00 96.06 243 PRO A C 1
ATOM 1965 O O . PRO A 1 243 ? -13.066 11.888 7.713 1.00 96.06 243 PRO A O 1
ATOM 1968 N N . ASN A 1 244 ? -12.431 11.717 9.855 1.00 96.00 244 ASN A N 1
ATOM 1969 C CA . ASN A 1 244 ? -12.725 13.105 10.221 1.00 96.00 244 ASN A CA 1
ATOM 1970 C C . ASN A 1 244 ? -11.504 14.043 10.100 1.00 96.00 244 ASN A C 1
ATOM 1972 O O . ASN A 1 244 ? -11.645 15.247 10.308 1.00 96.00 244 ASN A O 1
ATOM 1976 N N . GLY A 1 245 ? -10.319 13.509 9.789 1.00 96.94 245 GLY A N 1
ATOM 1977 C CA . GLY A 1 245 ? -9.067 14.244 9.624 1.00 96.94 245 GLY A CA 1
ATOM 1978 C C . GLY A 1 245 ? -8.465 14.808 10.914 1.00 96.94 245 GLY A C 1
ATOM 1979 O O . GLY A 1 245 ? -7.576 15.650 10.829 1.00 96.94 245 GLY A O 1
ATOM 1980 N N . LYS A 1 246 ? -8.942 14.402 12.100 1.00 97.94 246 LYS A N 1
ATOM 1981 C CA . LYS A 1 246 ? -8.480 14.949 13.394 1.00 97.94 246 LYS A CA 1
ATOM 1982 C C . LYS A 1 246 ? -7.352 14.149 14.027 1.00 97.94 246 LYS A C 1
ATOM 1984 O O . LYS A 1 246 ? -6.519 14.711 14.734 1.00 97.94 246 LYS A O 1
ATOM 1989 N N . ASN A 1 247 ? -7.332 12.848 13.774 1.00 98.44 247 ASN A N 1
ATOM 1990 C CA . ASN A 1 247 ? -6.314 11.937 14.274 1.00 98.44 247 ASN A CA 1
ATOM 1991 C C . ASN A 1 247 ? -5.552 11.292 13.117 1.00 98.44 247 ASN A C 1
ATOM 1993 O O . ASN A 1 247 ? -6.114 11.060 12.043 1.00 98.44 247 ASN A O 1
ATOM 1997 N N . VAL A 1 248 ? -4.298 10.939 13.374 1.00 98.56 248 VAL A N 1
ATOM 1998 C CA . VAL A 1 248 ? -3.467 10.094 12.515 1.00 98.56 248 VAL A CA 1
ATOM 1999 C C . VAL A 1 248 ? -3.040 8.866 13.303 1.00 98.56 248 VAL A C 1
ATOM 2001 O O . VAL A 1 248 ? -2.681 8.990 14.473 1.00 98.56 248 VAL A O 1
ATOM 2004 N N . THR A 1 249 ? -3.048 7.689 12.684 1.00 98.50 249 THR A N 1
ATOM 2005 C CA . THR A 1 249 ? -2.318 6.537 13.227 1.00 98.50 249 THR A CA 1
ATOM 2006 C C . THR A 1 249 ? -1.096 6.245 12.400 1.00 98.50 249 THR A C 1
ATOM 2008 O O . THR A 1 249 ? -1.104 6.458 11.193 1.00 98.50 249 THR A O 1
ATOM 2011 N N . TYR A 1 250 ? -0.052 5.764 13.055 1.00 98.25 250 TYR A N 1
ATOM 2012 C CA . TYR A 1 250 ? 1.218 5.441 12.427 1.00 98.25 250 TYR A CA 1
ATOM 2013 C C . TYR A 1 250 ? 1.882 4.287 13.170 1.00 98.25 250 TYR A C 1
ATOM 2015 O O . TYR A 1 250 ? 1.661 4.068 14.365 1.00 98.25 250 TYR A O 1
ATOM 2023 N N . GLN A 1 251 ? 2.727 3.562 12.453 1.00 96.81 251 GLN A N 1
ATOM 2024 C CA . GLN A 1 251 ? 3.627 2.582 13.030 1.00 96.81 251 GLN A CA 1
ATOM 2025 C C . GLN A 1 251 ? 4.888 3.290 13.524 1.00 96.81 251 GLN A C 1
ATOM 2027 O O . GLN A 1 251 ? 5.528 4.022 12.775 1.00 96.81 251 GLN A O 1
ATOM 2032 N N . TYR A 1 252 ? 5.277 3.047 14.768 1.00 96.31 252 TYR A N 1
ATOM 2033 C CA . TYR A 1 252 ? 6.589 3.406 15.286 1.00 96.31 252 TYR A CA 1
ATOM 2034 C C . TYR A 1 252 ? 7.511 2.186 15.266 1.00 96.31 252 TYR A C 1
ATOM 2036 O O . TYR A 1 252 ? 7.157 1.125 15.781 1.00 96.31 252 TYR A O 1
ATOM 2044 N N . ILE A 1 253 ? 8.702 2.353 14.694 1.00 93.94 253 ILE A N 1
ATOM 2045 C CA . ILE A 1 253 ? 9.768 1.353 14.666 1.00 93.94 253 ILE A CA 1
ATOM 2046 C C . ILE A 1 253 ? 10.934 1.885 15.499 1.00 93.94 253 ILE A C 1
ATOM 2048 O O . ILE A 1 253 ? 11.575 2.873 15.135 1.00 93.94 253 ILE A O 1
ATOM 2052 N N . ALA A 1 254 ? 11.228 1.218 16.615 1.00 92.00 254 ALA A N 1
ATOM 2053 C CA . ALA A 1 254 ? 12.268 1.650 17.552 1.00 92.00 254 ALA A CA 1
ATOM 2054 C C . ALA A 1 254 ? 13.703 1.503 16.996 1.00 92.00 254 ALA A C 1
ATOM 2056 O O . ALA A 1 254 ? 14.627 2.160 17.481 1.00 92.00 254 ALA A O 1
ATOM 2057 N N . GLY A 1 255 ? 13.883 0.675 15.962 1.00 86.38 255 GLY A N 1
ATOM 2058 C CA . GLY A 1 255 ? 15.168 0.343 15.344 1.00 86.38 255 GLY A CA 1
ATOM 2059 C C . GLY A 1 255 ? 15.652 -1.064 15.699 1.00 86.38 255 GLY A C 1
ATOM 2060 O O . GLY A 1 255 ? 15.075 -1.751 16.543 1.00 86.38 255 GLY A O 1
ATOM 2061 N N . PHE A 1 256 ? 16.716 -1.508 15.028 1.00 80.56 256 PHE A N 1
ATOM 2062 C CA . PHE A 1 256 ? 17.262 -2.857 15.183 1.00 80.56 256 PHE A CA 1
ATOM 2063 C C . PHE A 1 256 ? 17.672 -3.123 16.646 1.00 80.56 256 PHE A C 1
ATOM 2065 O O . PHE A 1 256 ? 18.384 -2.318 17.245 1.00 80.56 256 PHE A O 1
ATOM 2072 N N . LEU A 1 257 ? 17.208 -4.243 17.219 1.00 79.38 257 LEU A N 1
ATOM 2073 C CA . LEU A 1 257 ? 17.453 -4.688 18.609 1.00 79.38 257 LEU A CA 1
ATOM 2074 C C . LEU A 1 257 ? 16.814 -3.840 19.724 1.00 79.38 257 LEU A C 1
ATOM 2076 O O . LEU A 1 257 ? 17.133 -4.044 20.896 1.00 79.38 257 LEU A O 1
ATOM 2080 N N . LYS A 1 258 ? 15.916 -2.903 19.397 1.00 84.75 258 LYS A N 1
ATOM 2081 C CA . LYS A 1 258 ? 15.176 -2.126 20.398 1.00 84.75 258 LYS A CA 1
ATOM 2082 C C . LYS A 1 258 ? 13.725 -2.582 20.488 1.00 84.75 258 LYS A C 1
ATOM 2084 O O . LYS A 1 258 ? 13.034 -2.695 19.478 1.00 84.75 258 LYS A O 1
ATOM 2089 N N . ASN A 1 259 ? 13.270 -2.763 21.719 1.00 88.06 259 ASN A N 1
ATOM 2090 C CA . ASN A 1 259 ? 11.865 -2.983 22.037 1.00 88.06 259 ASN A CA 1
ATOM 2091 C C . ASN A 1 259 ? 11.091 -1.655 21.986 1.00 88.06 259 ASN A C 1
ATOM 2093 O O . ASN A 1 259 ? 11.678 -0.569 22.025 1.00 88.06 259 ASN A O 1
ATOM 2097 N N . GLY A 1 260 ? 9.768 -1.747 21.923 1.00 89.00 260 GLY A N 1
ATOM 2098 C CA . GLY A 1 260 ? 8.850 -0.610 21.941 1.00 89.00 260 GLY A CA 1
ATOM 2099 C C . GLY A 1 260 ? 8.347 -0.177 20.568 1.00 89.00 260 GLY A C 1
ATOM 2100 O O . GLY A 1 260 ? 7.837 0.933 20.443 1.00 89.00 260 GLY A O 1
ATOM 2101 N N . SER A 1 261 ? 8.484 -1.014 19.535 1.00 94.31 261 SER A N 1
ATOM 2102 C CA . SER A 1 261 ? 7.758 -0.783 18.279 1.00 94.31 261 SER A CA 1
ATOM 2103 C C . SER A 1 261 ? 6.264 -0.996 18.521 1.00 94.31 261 SER A C 1
ATOM 2105 O O . SER A 1 261 ? 5.884 -1.973 19.157 1.00 94.31 261 SER A O 1
ATOM 2107 N N . ALA A 1 262 ? 5.418 -0.093 18.046 1.00 97.12 262 ALA A N 1
ATOM 2108 C CA . ALA A 1 262 ? 3.986 -0.122 18.341 1.00 97.12 262 ALA A CA 1
ATOM 2109 C C . ALA A 1 262 ? 3.207 0.718 17.326 1.00 97.12 262 ALA A C 1
ATOM 2111 O O . ALA A 1 262 ? 3.789 1.500 16.569 1.00 97.12 262 ALA A O 1
ATOM 2112 N N . ILE A 1 263 ? 1.884 0.582 17.320 1.00 98.31 263 ILE A N 1
ATOM 2113 C CA . ILE A 1 263 ? 0.994 1.474 16.576 1.00 98.31 263 ILE A CA 1
ATOM 2114 C C . ILE A 1 263 ? 0.456 2.526 17.538 1.00 98.31 263 ILE A C 1
ATOM 2116 O O . ILE A 1 263 ? -0.122 2.210 18.582 1.00 98.31 263 ILE A O 1
ATOM 2120 N N . PHE A 1 264 ? 0.611 3.786 17.152 1.00 98.38 264 PHE A N 1
ATOM 2121 C CA . PHE A 1 264 ? 0.141 4.937 17.911 1.00 98.38 264 PHE A CA 1
ATOM 2122 C C . PHE A 1 264 ? -0.961 5.669 17.157 1.00 98.38 264 PHE A C 1
ATOM 2124 O O . PHE A 1 264 ? -1.000 5.654 15.928 1.00 98.38 264 PHE A O 1
ATOM 2131 N N . GLU A 1 265 ? -1.814 6.354 17.909 1.00 98.56 265 GLU A N 1
ATOM 2132 C CA . GLU A 1 265 ? -2.693 7.414 17.429 1.00 98.56 265 GLU A CA 1
ATOM 2133 C C . GLU A 1 265 ? -2.189 8.753 17.963 1.00 98.56 265 GLU A C 1
ATOM 2135 O O . GLU A 1 265 ? -1.788 8.855 19.124 1.00 98.56 265 GLU A O 1
ATOM 2140 N N . MET A 1 266 ? -2.225 9.787 17.130 1.00 98.50 266 MET A N 1
ATOM 2141 C CA . MET A 1 266 ? -1.943 11.158 17.527 1.00 98.50 266 MET A CA 1
ATOM 2142 C C . MET A 1 266 ? -3.081 12.069 17.098 1.00 98.50 266 MET A C 1
ATOM 2144 O O . MET A 1 266 ? -3.505 12.046 15.942 1.00 98.50 266 MET A O 1
ATOM 2148 N N . ASN A 1 267 ? -3.538 12.904 18.024 1.00 98.44 267 ASN A N 1
ATOM 2149 C CA . ASN A 1 267 ? -4.444 13.997 17.712 1.00 98.44 267 ASN A CA 1
ATOM 2150 C C . ASN A 1 267 ? -3.649 15.155 17.091 1.00 98.44 267 ASN A C 1
ATOM 2152 O O . ASN A 1 267 ? -2.668 15.616 17.674 1.00 98.44 267 ASN A O 1
ATOM 2156 N N . LEU A 1 268 ? -4.064 15.616 15.912 1.00 97.56 268 LEU A N 1
ATOM 2157 C CA . LEU A 1 268 ? -3.337 16.624 15.135 1.00 97.56 268 LEU A CA 1
ATOM 2158 C C . LEU A 1 268 ? -3.486 18.048 15.692 1.00 97.56 268 LEU A C 1
ATOM 2160 O O . LEU A 1 268 ? -2.659 18.906 15.396 1.00 97.56 268 LEU A O 1
ATOM 2164 N N . GLU A 1 269 ? -4.516 18.311 16.500 1.00 96.50 269 GLU A N 1
ATOM 2165 C CA . GLU A 1 269 ? -4.739 19.620 17.125 1.00 96.50 269 GLU A CA 1
ATOM 2166 C C . GLU A 1 269 ? -3.932 19.755 18.427 1.00 96.50 269 GLU A C 1
ATOM 2168 O O . GLU A 1 269 ? -3.270 20.768 18.651 1.00 96.50 269 GLU A O 1
ATOM 2173 N N . THR A 1 270 ? -3.947 18.727 19.281 1.00 97.81 270 THR A N 1
ATOM 2174 C CA . THR A 1 270 ? -3.319 18.759 20.615 1.00 97.81 270 THR A CA 1
ATOM 2175 C C . THR A 1 270 ? -1.913 18.158 20.654 1.00 97.81 270 THR A C 1
ATOM 2177 O O . THR A 1 270 ? -1.210 18.320 21.651 1.00 97.81 270 THR A O 1
ATOM 2180 N N . ASN A 1 271 ? -1.496 17.439 19.606 1.00 96.62 271 ASN A N 1
ATOM 2181 C CA . ASN A 1 271 ? -0.286 16.605 19.561 1.00 96.62 271 ASN A CA 1
ATOM 2182 C C . ASN A 1 271 ? -0.230 15.502 20.636 1.00 96.62 271 ASN A C 1
ATOM 2184 O O . ASN A 1 271 ? 0.833 14.916 20.874 1.00 96.62 271 ASN A O 1
ATOM 2188 N N . SER A 1 272 ? -1.354 15.191 21.292 1.00 98.06 272 SER A N 1
ATOM 2189 C CA . SER A 1 272 ? -1.422 14.091 22.254 1.00 98.06 272 SER A CA 1
ATOM 2190 C C . SER A 1 272 ? -1.307 12.755 21.531 1.00 98.06 272 SER A C 1
ATOM 2192 O O . SER A 1 272 ? -1.986 12.546 20.524 1.00 98.06 272 SER A O 1
ATOM 2194 N N . LYS A 1 273 ? -0.494 11.844 22.071 1.00 97.81 273 LYS A N 1
ATOM 2195 C CA . LYS A 1 273 ? -0.250 10.512 21.508 1.00 97.81 273 LYS A CA 1
ATOM 2196 C C . LYS A 1 273 ? -0.785 9.440 22.440 1.00 97.81 273 LYS A C 1
ATOM 2198 O O . LYS A 1 273 ? -0.696 9.573 23.658 1.00 97.81 273 LYS A O 1
ATOM 2203 N N . THR A 1 274 ? -1.303 8.363 21.880 1.00 97.75 274 THR A N 1
ATOM 2204 C CA . THR A 1 274 ? -1.768 7.203 22.639 1.00 97.75 274 THR A CA 1
ATOM 2205 C C . THR A 1 274 ? -1.335 5.938 21.921 1.00 97.75 274 THR A C 1
ATOM 2207 O O . THR A 1 274 ? -1.537 5.802 20.716 1.00 97.75 274 THR A O 1
ATOM 2210 N N . GLU A 1 275 ? -0.716 5.016 22.652 1.00 97.88 275 GLU A N 1
ATOM 2211 C CA . GLU A 1 275 ? -0.433 3.684 22.127 1.00 97.88 275 GLU A CA 1
ATOM 2212 C C . GLU A 1 275 ? -1.754 2.931 21.943 1.00 97.88 275 GLU A C 1
ATOM 2214 O O . GLU A 1 275 ? -2.578 2.850 22.859 1.00 97.88 275 GLU A O 1
ATOM 2219 N N . LEU A 1 276 ? -1.987 2.410 20.741 1.00 98.00 276 LEU A N 1
ATOM 2220 C CA . LEU A 1 276 ? -3.179 1.621 20.452 1.00 98.00 276 LEU A CA 1
ATOM 2221 C C . LEU A 1 276 ? -2.928 0.133 20.646 1.00 98.00 276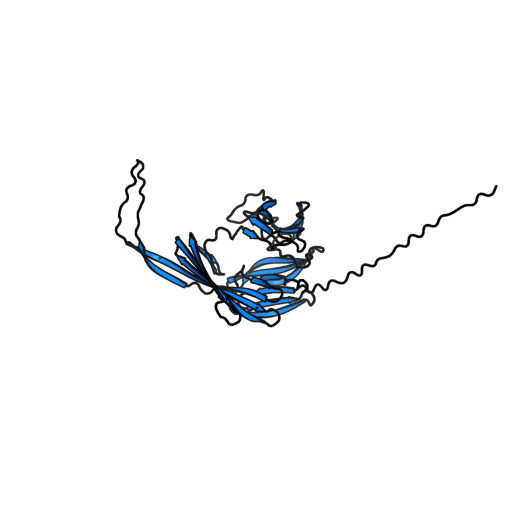 LEU A C 1
ATOM 2223 O O . LEU A 1 276 ? -3.812 -0.570 21.135 1.00 98.00 276 LEU A O 1
ATOM 2227 N N . ILE A 1 277 ? -1.750 -0.327 20.232 1.00 97.69 277 ILE A N 1
ATOM 2228 C CA . ILE A 1 277 ? -1.336 -1.721 20.299 1.00 97.69 277 ILE A CA 1
ATOM 2229 C C . ILE A 1 277 ? 0.189 -1.811 20.215 1.00 97.69 277 ILE A C 1
ATOM 2231 O O . ILE A 1 277 ? 0.808 -1.080 19.441 1.00 97.69 277 ILE A O 1
ATOM 2235 N N . GLY A 1 278 ? 0.767 -2.700 21.022 1.00 95.62 278 GLY A N 1
ATOM 2236 C CA . GLY A 1 278 ? 2.211 -2.858 21.168 1.00 95.62 278 GLY A CA 1
ATOM 2237 C C . GLY A 1 278 ? 2.888 -3.624 20.026 1.00 95.62 278 GLY A C 1
ATOM 2238 O O . GLY A 1 278 ? 2.495 -3.558 18.861 1.00 95.62 278 GLY A O 1
ATOM 2239 N N . GLU A 1 279 ? 3.930 -4.371 20.383 1.00 93.50 279 GLU A N 1
ATOM 2240 C CA . GLU A 1 279 ? 4.871 -4.975 19.439 1.00 93.50 279 GLU A CA 1
ATOM 2241 C C . GLU A 1 279 ? 4.271 -5.995 18.464 1.00 93.50 279 GLU A C 1
ATOM 2243 O O . GLU A 1 279 ? 3.326 -6.732 18.758 1.00 93.50 279 GLU A O 1
ATOM 2248 N N . GLY A 1 280 ? 4.899 -6.066 17.287 1.00 92.56 280 GLY A N 1
ATOM 2249 C CA . GLY A 1 280 ? 4.611 -7.053 16.246 1.00 92.56 280 GLY A CA 1
ATOM 2250 C C . GLY A 1 280 ? 3.514 -6.656 15.259 1.00 92.56 280 GLY A C 1
ATOM 2251 O O . GLY A 1 280 ? 3.319 -7.384 14.287 1.00 92.56 280 GLY A O 1
ATOM 2252 N N . TYR A 1 281 ? 2.836 -5.524 15.473 1.00 96.12 281 TYR A N 1
ATOM 2253 C CA . TYR A 1 281 ? 1.788 -5.020 14.582 1.00 96.12 281 TYR A CA 1
ATOM 2254 C C . TYR A 1 281 ? 2.281 -3.876 13.690 1.00 96.12 281 TYR A C 1
ATOM 2256 O O . TYR A 1 281 ? 3.132 -3.079 14.092 1.00 96.12 281 TYR A O 1
ATOM 2264 N N . PHE A 1 282 ? 1.747 -3.795 12.471 1.00 95.50 282 PHE A N 1
ATOM 2265 C CA . PHE A 1 282 ? 2.165 -2.823 11.460 1.00 95.50 282 PHE A CA 1
ATOM 2266 C C . PHE A 1 282 ? 1.053 -2.481 10.455 1.00 95.50 282 PHE A C 1
ATOM 2268 O O . PHE A 1 282 ? -0.021 -3.084 10.476 1.00 95.50 282 PHE A O 1
ATOM 2275 N N . ASP A 1 283 ? 1.333 -1.484 9.604 1.00 95.12 283 ASP A N 1
ATOM 2276 C CA . ASP A 1 283 ? 0.463 -0.977 8.526 1.00 95.12 283 ASP A CA 1
ATOM 2277 C C . ASP A 1 283 ? -1.007 -0.750 8.957 1.00 95.12 283 ASP A C 1
ATOM 2279 O O . ASP A 1 283 ? -1.915 -1.447 8.483 1.00 95.12 283 ASP A O 1
ATOM 2283 N N . PRO A 1 284 ? -1.250 0.192 9.898 1.00 97.69 284 PRO A N 1
ATOM 2284 C CA . PRO A 1 284 ? -2.596 0.527 10.349 1.00 97.69 284 PRO A CA 1
ATOM 2285 C C . PRO A 1 284 ? -3.413 1.202 9.242 1.00 97.69 284 PRO A C 1
ATOM 2287 O O . PRO A 1 284 ? -2.913 2.079 8.543 1.00 97.69 284 PRO A O 1
ATOM 2290 N N . LYS A 1 285 ? -4.700 0.847 9.130 1.00 97.44 285 LYS A N 1
ATOM 2291 C CA . LYS A 1 285 ? -5.665 1.502 8.228 1.00 97.44 285 LYS A CA 1
ATOM 2292 C C . LYS A 1 285 ? -6.997 1.755 8.930 1.00 97.44 285 LYS A C 1
ATOM 2294 O O . LYS A 1 285 ? -7.623 0.805 9.417 1.00 97.44 285 LYS A O 1
ATOM 2299 N N . TYR A 1 286 ? -7.459 3.004 8.952 1.00 97.56 286 TYR A N 1
ATOM 2300 C CA . TYR A 1 286 ? -8.755 3.359 9.537 1.00 97.56 286 TYR A CA 1
ATOM 2301 C C . TYR A 1 286 ? -9.930 2.731 8.806 1.00 97.56 286 TYR A C 1
ATOM 2303 O O . TYR A 1 286 ? -10.015 2.758 7.579 1.00 97.56 286 TYR A O 1
ATOM 2311 N N . SER A 1 287 ? -10.885 2.219 9.584 1.00 96.81 287 SER A N 1
ATOM 2312 C CA . SER A 1 287 ? -12.210 1.927 9.058 1.00 96.81 287 SER A CA 1
ATOM 2313 C C . SER A 1 287 ? -12.887 3.224 8.591 1.00 96.81 287 SER A C 1
ATOM 2315 O O . SER A 1 287 ? -12.657 4.286 9.175 1.00 96.81 287 SER A O 1
ATOM 2317 N N . PRO A 1 288 ? -13.791 3.166 7.597 1.00 94.94 288 PRO A N 1
ATOM 2318 C CA . PRO A 1 288 ? -14.531 4.336 7.119 1.00 94.94 288 PRO A CA 1
ATOM 2319 C C . PRO A 1 288 ? -15.360 5.075 8.181 1.00 94.94 288 PRO A C 1
ATOM 2321 O O . PRO A 1 288 ? -15.798 6.195 7.945 1.00 94.94 288 PRO A O 1
ATOM 2324 N N . ASP A 1 289 ? -15.645 4.450 9.327 1.00 94.75 289 ASP A N 1
ATOM 2325 C CA . ASP A 1 289 ? -16.325 5.077 10.467 1.00 94.75 289 ASP A CA 1
ATOM 2326 C C . ASP A 1 289 ? -15.370 5.589 11.561 1.00 94.75 289 ASP A C 1
ATOM 2328 O O . ASP A 1 289 ? -15.826 6.198 12.526 1.00 94.75 289 ASP A O 1
ATOM 2332 N N . GLY A 1 290 ? -14.064 5.341 11.426 1.00 95.94 290 GLY A N 1
ATOM 2333 C CA . GLY A 1 290 ? -13.024 5.770 12.359 1.00 95.94 290 GLY A CA 1
ATOM 2334 C C . GLY A 1 290 ? -12.998 5.016 13.690 1.00 95.94 290 GLY A C 1
ATOM 2335 O O . GLY A 1 290 ? -12.255 5.411 14.580 1.00 95.94 290 GLY A O 1
ATOM 2336 N N . GLN A 1 291 ? -13.801 3.961 13.865 1.00 96.81 291 GLN A N 1
ATOM 2337 C CA . GLN A 1 291 ? -13.909 3.248 15.146 1.00 96.81 291 GLN A CA 1
ATOM 2338 C C . GLN A 1 291 ? -12.956 2.053 15.261 1.00 96.81 291 GLN A C 1
ATOM 2340 O O . GLN A 1 291 ? -12.743 1.527 16.358 1.00 96.81 291 GLN A O 1
ATOM 2345 N N . LYS A 1 292 ? -12.421 1.584 14.132 1.00 98.25 292 LYS A N 1
ATOM 2346 C CA . LYS A 1 292 ? -11.596 0.381 14.030 1.00 98.25 292 LYS A CA 1
ATOM 2347 C C . LYS A 1 292 ? -10.347 0.650 13.203 1.00 98.25 292 LYS A C 1
ATOM 2349 O O . LYS A 1 292 ? -10.321 1.536 12.351 1.00 98.25 292 LYS A O 1
ATOM 2354 N N . LEU A 1 293 ? -9.331 -0.169 13.437 1.00 98.12 293 LEU A N 1
ATOM 2355 C CA . LEU A 1 293 ? -8.151 -0.260 12.592 1.00 98.12 293 LEU A CA 1
ATOM 2356 C C . LEU A 1 293 ? -8.031 -1.660 12.024 1.00 98.12 293 LEU A C 1
ATOM 2358 O O . LEU A 1 293 ? -8.231 -2.643 12.731 1.00 98.12 293 LEU A O 1
ATOM 2362 N N . LEU A 1 294 ? -7.666 -1.735 10.756 1.00 97.94 294 LEU A N 1
ATOM 2363 C CA . LEU A 1 294 ? -7.129 -2.942 10.156 1.00 97.94 294 LEU A CA 1
ATOM 2364 C C . LEU A 1 294 ? -5.610 -2.889 10.322 1.00 97.94 294 LEU A C 1
ATOM 2366 O O . LEU A 1 294 ? -5.005 -1.864 10.016 1.00 97.94 294 LEU A O 1
ATOM 2370 N N . VAL A 1 295 ? -5.020 -3.949 10.865 1.00 97.88 295 VAL A N 1
ATOM 2371 C CA . VAL A 1 295 ? -3.582 -4.042 11.154 1.00 97.88 295 VAL A CA 1
ATOM 2372 C C . VAL A 1 295 ? -3.060 -5.408 10.729 1.00 97.88 295 VAL A C 1
ATOM 2374 O O . VAL A 1 295 ? -3.793 -6.398 10.780 1.00 97.88 295 VAL A O 1
ATOM 2377 N N . ALA A 1 296 ? -1.791 -5.476 10.349 1.00 96.88 296 ALA A N 1
ATOM 2378 C CA . ALA A 1 296 ? -1.102 -6.732 10.091 1.00 96.88 296 ALA A CA 1
ATOM 2379 C C . ALA A 1 296 ? -0.210 -7.133 11.264 1.00 96.88 296 ALA A C 1
ATOM 2381 O O . ALA A 1 296 ? 0.242 -6.293 12.043 1.00 96.88 296 ALA A O 1
ATOM 2382 N N . LYS A 1 297 ? 0.051 -8.434 11.362 1.00 95.50 297 LYS A N 1
ATOM 2383 C CA . LYS A 1 297 ? 1.003 -9.061 12.275 1.00 95.50 297 LYS A CA 1
ATOM 2384 C C . LYS A 1 297 ? 1.707 -10.212 11.558 1.00 95.50 297 LYS A C 1
ATOM 2386 O O . LYS A 1 297 ? 1.182 -10.737 10.582 1.00 95.50 297 LYS A O 1
ATOM 2391 N N . ASN A 1 298 ? 2.851 -10.644 12.087 1.00 87.75 298 ASN A N 1
ATOM 2392 C CA . ASN A 1 298 ? 3.535 -11.884 11.703 1.00 87.75 298 ASN A CA 1
ATOM 2393 C C . ASN A 1 298 ? 3.715 -12.041 10.185 1.00 87.75 298 ASN A C 1
ATOM 2395 O O . ASN A 1 298 ? 3.009 -12.810 9.527 1.00 87.75 298 ASN A O 1
ATOM 2399 N N . GLN A 1 299 ? 4.702 -11.347 9.630 1.00 86.50 299 GLN A N 1
ATOM 2400 C CA . GLN A 1 299 ? 5.086 -11.583 8.247 1.00 86.50 299 GLN A CA 1
ATOM 2401 C C . GLN A 1 299 ? 5.805 -12.932 8.137 1.00 86.50 299 GLN A C 1
ATOM 2403 O O . GLN A 1 299 ? 6.857 -13.132 8.744 1.00 86.50 299 GLN A O 1
ATOM 2408 N N . HIS A 1 300 ? 5.244 -13.862 7.370 1.00 86.50 300 HIS A N 1
ATOM 2409 C CA . HIS A 1 300 ? 5.836 -15.177 7.148 1.00 86.50 300 HIS A CA 1
ATOM 2410 C C . HIS A 1 300 ? 5.779 -15.578 5.678 1.00 86.50 300 HIS A C 1
ATOM 2412 O O . HIS A 1 300 ? 4.996 -15.059 4.883 1.00 86.50 300 HIS A O 1
ATOM 2418 N N . GLN A 1 301 ? 6.665 -16.495 5.304 1.00 84.25 301 GLN A N 1
ATOM 2419 C CA . GLN A 1 301 ? 6.779 -16.979 3.938 1.00 84.25 301 GLN A CA 1
ATOM 2420 C C . GLN A 1 301 ? 5.747 -18.085 3.689 1.00 84.25 301 GLN A C 1
ATOM 2422 O O . GLN A 1 301 ? 5.774 -19.132 4.334 1.00 84.25 301 GLN A O 1
ATOM 2427 N N . ALA A 1 302 ? 4.837 -17.858 2.747 1.00 80.62 302 ALA A N 1
ATOM 2428 C CA . ALA A 1 302 ? 3.902 -18.867 2.269 1.00 80.62 302 ALA A CA 1
ATOM 2429 C C . ALA A 1 302 ? 4.612 -19.915 1.391 1.00 80.62 302 ALA A C 1
ATOM 2431 O O . ALA A 1 302 ? 5.740 -19.716 0.932 1.00 80.62 302 ALA A O 1
ATOM 2432 N N . LYS A 1 303 ? 3.903 -21.006 1.060 1.00 74.56 303 LYS A N 1
ATOM 2433 C CA . LYS A 1 303 ? 4.398 -22.117 0.211 1.00 74.56 303 LYS A CA 1
ATOM 2434 C C . LYS A 1 303 ? 4.967 -21.679 -1.150 1.00 74.56 303 LYS A C 1
ATOM 2436 O O . LYS A 1 303 ? 5.718 -22.427 -1.762 1.00 74.56 303 LYS A O 1
ATOM 2441 N N . ASN A 1 304 ? 4.619 -20.480 -1.616 1.00 71.88 304 ASN A N 1
ATOM 2442 C CA . ASN A 1 304 ? 5.002 -19.930 -2.916 1.00 71.88 304 ASN A CA 1
ATOM 2443 C C . ASN A 1 304 ? 6.115 -18.870 -2.847 1.00 71.88 304 ASN A C 1
ATOM 2445 O O . ASN A 1 304 ? 6.285 -18.124 -3.809 1.00 71.88 304 ASN A O 1
ATOM 2449 N N . ASN A 1 305 ? 6.842 -18.771 -1.728 1.00 76.62 305 ASN A N 1
ATOM 2450 C CA . ASN A 1 305 ? 7.831 -17.713 -1.468 1.00 76.62 305 ASN A CA 1
ATOM 2451 C C . ASN A 1 305 ? 7.244 -16.287 -1.477 1.00 76.62 305 ASN A C 1
ATOM 2453 O O . ASN A 1 305 ? 7.968 -15.304 -1.655 1.00 76.62 305 ASN A O 1
ATOM 2457 N N . THR A 1 306 ? 5.933 -16.166 -1.270 1.00 79.31 306 THR A N 1
ATOM 2458 C CA . THR A 1 306 ? 5.251 -14.888 -1.054 1.00 79.31 306 THR A CA 1
ATOM 2459 C C . THR A 1 306 ? 5.210 -14.588 0.441 1.00 79.31 306 THR A C 1
ATOM 2461 O O . THR A 1 306 ? 5.139 -15.501 1.262 1.00 79.31 306 THR A O 1
ATOM 2464 N N . LEU A 1 307 ? 5.314 -13.312 0.809 1.00 84.00 307 LEU A N 1
ATOM 2465 C CA . LEU A 1 307 ? 5.184 -12.882 2.200 1.00 84.00 307 LEU A CA 1
ATOM 2466 C C . LEU A 1 307 ? 3.709 -12.614 2.487 1.00 84.00 307 LEU A C 1
ATOM 2468 O O . LEU A 1 307 ? 3.134 -11.723 1.863 1.00 84.00 307 LEU A O 1
ATOM 2472 N N . ILE A 1 308 ? 3.139 -13.377 3.415 1.00 90.56 308 ILE A N 1
ATOM 2473 C CA . ILE A 1 308 ? 1.768 -13.233 3.910 1.00 90.56 308 ILE A CA 1
ATOM 2474 C C . ILE A 1 308 ? 1.789 -12.719 5.345 1.00 90.56 308 ILE A C 1
ATOM 2476 O O . ILE A 1 308 ? 2.715 -13.004 6.109 1.00 90.56 308 ILE A O 1
ATOM 2480 N N . ASN A 1 309 ? 0.758 -11.963 5.701 1.00 94.19 309 ASN A N 1
ATOM 2481 C CA . ASN A 1 309 ? 0.580 -11.404 7.031 1.00 94.19 309 ASN A CA 1
ATOM 2482 C C . ASN A 1 309 ? -0.708 -11.941 7.646 1.00 94.19 309 ASN A C 1
ATOM 2484 O O . ASN A 1 309 ? -1.706 -12.111 6.945 1.00 94.19 309 ASN A O 1
ATOM 2488 N N . ASP A 1 310 ? -0.718 -12.133 8.960 1.00 96.31 310 ASP A N 1
ATOM 2489 C CA . ASP A 1 310 ? -1.963 -12.292 9.702 1.00 96.31 310 ASP A CA 1
ATOM 2490 C C . ASP A 1 310 ? -2.645 -10.919 9.804 1.00 96.31 310 ASP A C 1
ATOM 2492 O O . ASP A 1 310 ? -2.040 -9.954 10.274 1.00 96.31 310 ASP A O 1
ATOM 2496 N N . ILE A 1 311 ? -3.902 -10.812 9.377 1.00 97.12 311 ILE A N 1
ATOM 2497 C CA . ILE A 1 311 ? -4.659 -9.554 9.409 1.00 97.12 311 ILE A CA 1
ATOM 2498 C C . ILE A 1 311 ? -5.655 -9.536 10.567 1.00 97.12 311 ILE A C 1
ATOM 2500 O O . ILE A 1 311 ? -6.369 -10.512 10.818 1.00 97.12 311 ILE A O 1
ATOM 2504 N N . TYR A 1 312 ? -5.725 -8.403 11.264 1.00 98.12 312 TYR A N 1
ATOM 2505 C CA . TYR A 1 312 ? -6.559 -8.200 12.444 1.00 98.12 312 TYR A CA 1
ATOM 2506 C C . TYR A 1 312 ? -7.385 -6.925 12.335 1.00 98.12 312 TYR A C 1
ATOM 2508 O O . TYR A 1 312 ? -6.928 -5.912 11.812 1.00 98.12 312 TYR A O 1
ATOM 2516 N N . ILE A 1 313 ? -8.574 -6.951 12.928 1.00 98.31 313 ILE A N 1
ATOM 2517 C CA . ILE A 1 313 ? -9.354 -5.754 13.232 1.00 98.31 313 ILE A CA 1
ATOM 2518 C C . ILE A 1 313 ? -9.171 -5.430 14.713 1.00 98.31 313 ILE A C 1
ATOM 2520 O O . ILE A 1 313 ? -9.481 -6.251 15.578 1.00 98.31 313 ILE A O 1
ATOM 2524 N N . LEU A 1 314 ? -8.687 -4.225 14.994 1.00 98.38 314 LEU A N 1
ATOM 2525 C CA . LEU A 1 314 ? -8.597 -3.633 16.322 1.00 98.38 314 LEU A CA 1
ATOM 2526 C C . LEU A 1 314 ? -9.771 -2.676 16.528 1.00 98.38 314 LEU A C 1
ATOM 2528 O O . LEU A 1 314 ? -9.927 -1.710 15.785 1.00 98.38 314 LEU A O 1
ATOM 2532 N N . ASP A 1 315 ? -10.571 -2.904 17.563 1.00 98.00 315 ASP A N 1
ATOM 2533 C CA . ASP A 1 315 ? -11.534 -1.915 18.037 1.00 98.00 315 ASP A CA 1
ATOM 2534 C C . ASP A 1 315 ? -10.817 -0.867 18.901 1.00 98.00 315 ASP A C 1
ATOM 2536 O O . ASP A 1 315 ? -10.266 -1.184 19.957 1.00 98.00 315 ASP A O 1
ATOM 2540 N N . ILE A 1 316 ? -10.799 0.391 18.450 1.00 97.25 316 ILE A N 1
ATOM 2541 C CA . ILE A 1 316 ? -9.943 1.439 19.031 1.00 97.25 316 ILE A CA 1
ATOM 2542 C C . ILE A 1 316 ? -10.342 1.756 20.475 1.00 97.25 316 ILE A C 1
ATOM 2544 O O . ILE A 1 316 ? -9.470 1.992 21.318 1.00 97.25 316 ILE A O 1
ATOM 2548 N N . LYS A 1 317 ? -11.649 1.741 20.769 1.00 96.12 317 LYS A N 1
ATOM 2549 C CA . LYS A 1 317 ? -12.198 2.071 22.089 1.00 96.12 317 LYS A CA 1
ATOM 2550 C C . LYS A 1 317 ? -11.956 0.947 23.089 1.00 96.12 317 LYS A C 1
ATOM 2552 O O . LYS A 1 317 ? -11.516 1.203 24.203 1.00 96.12 317 LYS A O 1
ATOM 2557 N N . THR A 1 318 ? -12.268 -0.290 22.705 1.00 97.31 318 THR A N 1
ATOM 2558 C CA . THR A 1 318 ? -12.212 -1.443 23.619 1.00 97.31 318 THR A CA 1
ATOM 2559 C C . THR A 1 318 ? -10.860 -2.148 23.638 1.00 97.31 318 THR A C 1
ATOM 2561 O O . THR A 1 318 ? -10.647 -3.009 24.488 1.00 97.31 318 THR A O 1
ATOM 2564 N N . LYS A 1 319 ? -9.965 -1.817 22.698 1.00 96.12 319 LYS A N 1
ATOM 2565 C CA . LYS A 1 319 ? -8.675 -2.485 22.459 1.00 96.12 319 LYS A CA 1
ATOM 2566 C C . LYS A 1 319 ? -8.795 -3.980 22.137 1.00 96.12 319 LYS A C 1
ATOM 2568 O O . LYS A 1 319 ? -7.808 -4.710 22.187 1.00 96.12 319 LYS A O 1
ATOM 2573 N N . LYS A 1 320 ? -9.997 -4.456 21.794 1.00 97.56 320 LYS A N 1
ATOM 2574 C CA . LYS A 1 320 ? -10.224 -5.851 21.408 1.00 97.56 320 LYS A CA 1
ATOM 2575 C C . LYS A 1 320 ? -9.722 -6.094 19.990 1.00 97.56 320 LYS A C 1
ATOM 2577 O O . LYS A 1 320 ? -9.996 -5.306 19.088 1.00 97.56 320 LYS A O 1
ATOM 2582 N N . LEU A 1 321 ? -9.036 -7.217 19.809 1.00 97.44 321 LEU A N 1
ATOM 2583 C CA . LEU A 1 321 ? -8.520 -7.683 18.526 1.00 97.44 321 LEU A CA 1
ATOM 2584 C C . LEU A 1 321 ? -9.312 -8.882 18.030 1.00 97.44 321 LEU A C 1
ATOM 2586 O O . LEU A 1 321 ? -9.653 -9.775 18.805 1.00 97.44 321 LEU A O 1
ATOM 2590 N N . LYS A 1 322 ? -9.528 -8.930 16.719 1.00 97.44 322 LYS A N 1
ATOM 2591 C CA . LYS A 1 322 ? -10.088 -10.085 16.024 1.00 97.44 322 LYS A CA 1
ATOM 2592 C C . LYS A 1 322 ? -9.239 -10.404 14.803 1.00 97.44 322 LYS A C 1
ATOM 2594 O O . LYS A 1 322 ? -9.075 -9.541 13.947 1.00 97.44 322 LYS A O 1
ATOM 2599 N N . GLN A 1 323 ? -8.717 -11.625 14.717 1.00 96.81 323 GLN A N 1
ATOM 2600 C CA . GLN A 1 323 ? -8.041 -12.094 13.508 1.00 96.81 323 GLN A CA 1
ATOM 2601 C C . GLN A 1 323 ? -9.076 -12.385 12.423 1.00 96.81 323 GLN A C 1
ATOM 2603 O O . GLN A 1 323 ? -10.097 -13.012 12.701 1.00 96.81 323 GLN A O 1
ATOM 2608 N N . ILE A 1 324 ? -8.806 -11.929 11.205 1.00 95.50 324 ILE A N 1
ATOM 2609 C CA . ILE A 1 324 ? -9.697 -12.107 10.050 1.00 95.50 324 ILE A CA 1
ATOM 2610 C C . ILE A 1 324 ? -9.184 -13.207 9.127 1.00 95.50 324 ILE A C 1
ATOM 2612 O O . ILE A 1 324 ? -9.968 -13.948 8.543 1.00 95.50 324 ILE A O 1
ATOM 2616 N N . GLY A 1 325 ? -7.866 -13.347 9.018 1.00 94.56 325 GLY A N 1
ATOM 2617 C CA . GLY A 1 325 ? -7.247 -14.361 8.180 1.00 94.56 325 GLY A CA 1
ATOM 2618 C C . GLY A 1 325 ? -5.801 -14.020 7.871 1.00 94.56 325 GLY A C 1
ATOM 2619 O O . GLY A 1 325 ? -5.141 -13.327 8.648 1.00 94.56 325 GLY A O 1
ATOM 2620 N N . GLN A 1 326 ? -5.339 -14.506 6.724 1.00 94.44 326 GLN A N 1
ATOM 2621 C CA . GLN A 1 326 ? -4.011 -14.240 6.190 1.00 94.44 326 GLN A CA 1
ATOM 2622 C C . GLN A 1 326 ? -4.138 -13.564 4.831 1.00 94.44 326 GLN A C 1
ATOM 2624 O O . GLN A 1 326 ? -4.997 -13.949 4.036 1.00 94.44 326 GLN A O 1
ATOM 2629 N N . ALA A 1 327 ? -3.315 -12.550 4.583 1.00 93.88 327 ALA A N 1
ATOM 2630 C CA . ALA A 1 327 ? -3.354 -11.780 3.349 1.00 93.88 327 ALA A CA 1
ATOM 2631 C C . ALA A 1 327 ? -2.017 -11.095 3.050 1.00 93.88 327 ALA A C 1
ATOM 2633 O O . ALA A 1 327 ? -1.263 -10.766 3.968 1.00 93.88 327 ALA A O 1
ATOM 2634 N N . GLU A 1 328 ? -1.746 -10.809 1.777 1.00 90.50 328 GLU A N 1
ATOM 2635 C CA . GLU A 1 328 ? -0.646 -9.912 1.393 1.00 90.50 328 GLU A CA 1
ATOM 2636 C C . GLU A 1 328 ? -1.100 -8.459 1.305 1.00 90.50 328 GLU A C 1
ATOM 2638 O O . GLU A 1 328 ? -0.384 -7.570 1.755 1.00 90.50 328 GLU A O 1
ATOM 2643 N N . ASN A 1 329 ? -2.297 -8.224 0.761 1.00 92.88 329 ASN A N 1
ATOM 2644 C CA . ASN A 1 329 ? -2.912 -6.903 0.670 1.00 92.88 329 ASN A CA 1
ATOM 2645 C C . ASN A 1 329 ? -4.269 -6.924 1.355 1.00 92.88 329 ASN A C 1
ATOM 2647 O O . ASN A 1 329 ? -5.004 -7.906 1.255 1.00 92.88 329 ASN A O 1
ATOM 2651 N N . TYR A 1 330 ? -4.629 -5.821 2.000 1.00 95.50 330 TYR A N 1
ATOM 2652 C CA . TYR A 1 330 ? -5.902 -5.685 2.690 1.00 95.50 330 TYR A CA 1
ATOM 2653 C C . TYR A 1 330 ? -6.324 -4.218 2.767 1.00 95.50 330 TYR A C 1
ATOM 2655 O O . TYR A 1 330 ? -5.503 -3.324 2.968 1.00 95.50 330 TYR A O 1
ATOM 2663 N N . LEU A 1 331 ? -7.617 -3.959 2.594 1.00 95.94 331 LEU A N 1
ATOM 2664 C CA . LEU A 1 331 ? -8.192 -2.617 2.570 1.00 95.94 331 LEU A CA 1
ATOM 2665 C C . LEU A 1 331 ? -9.617 -2.641 3.104 1.00 95.94 331 LEU A C 1
ATOM 2667 O O . LEU A 1 331 ? -10.369 -3.586 2.860 1.00 95.94 331 LEU A O 1
ATOM 2671 N N . TRP A 1 332 ? -10.035 -1.553 3.739 1.00 96.56 332 TRP A N 1
ATOM 2672 C CA . TRP A 1 332 ? -11.454 -1.319 3.963 1.00 96.56 332 TRP A CA 1
ATOM 2673 C C . TRP A 1 332 ? -12.158 -1.000 2.649 1.00 96.56 332 TRP A C 1
ATOM 2675 O O . TRP A 1 332 ? -11.650 -0.238 1.827 1.00 96.56 332 TRP A O 1
ATOM 2685 N N . LYS A 1 333 ? -13.361 -1.545 2.473 1.00 95.25 333 LYS A N 1
ATOM 2686 C CA . LYS A 1 333 ? -14.254 -1.113 1.404 1.00 95.25 333 LYS A CA 1
ATOM 2687 C C . LYS A 1 333 ? -14.747 0.308 1.720 1.00 95.25 333 LYS A C 1
ATOM 2689 O O . LYS A 1 333 ? -15.244 0.526 2.829 1.00 95.25 333 LYS A O 1
ATOM 2694 N N . PRO A 1 334 ? -14.640 1.269 0.785 1.00 91.50 334 PRO A N 1
ATOM 2695 C CA . PRO A 1 334 ? -15.138 2.622 0.996 1.00 91.50 334 PRO A CA 1
ATOM 2696 C C . PRO A 1 334 ? -16.637 2.627 1.313 1.00 91.50 334 PRO A C 1
ATOM 2698 O O . PRO A 1 334 ? -17.404 1.837 0.756 1.00 91.50 334 PRO A O 1
ATOM 2701 N N . LYS A 1 335 ? -17.078 3.545 2.182 1.00 85.19 335 LYS A N 1
ATOM 2702 C CA . LYS A 1 335 ? -18.512 3.823 2.328 1.00 85.19 335 LYS A CA 1
ATOM 2703 C C . LYS A 1 335 ? -19.003 4.528 1.066 1.00 85.19 335 LYS A C 1
ATOM 2705 O O . LYS A 1 335 ? -18.336 5.424 0.553 1.00 85.19 335 LYS A O 1
ATOM 2710 N N . LYS A 1 336 ? -20.199 4.161 0.607 1.00 75.81 336 LYS A N 1
ATOM 2711 C CA . LYS A 1 336 ? -20.918 4.932 -0.404 1.00 75.81 336 LYS A CA 1
ATOM 2712 C C . LYS A 1 336 ? -21.253 6.292 0.211 1.00 75.81 336 LYS A C 1
ATOM 2714 O O . LYS A 1 336 ? -22.144 6.380 1.056 1.00 75.81 336 LYS A O 1
ATOM 2719 N N . TYR A 1 337 ? -20.505 7.334 -0.142 1.00 56.84 337 TYR A N 1
ATOM 2720 C CA . TYR A 1 337 ? -20.921 8.700 0.164 1.00 56.84 337 TYR A CA 1
ATOM 2721 C C . TYR A 1 337 ? -22.212 8.939 -0.617 1.00 56.84 337 TYR A C 1
ATOM 2723 O O . TYR A 1 337 ? -22.245 8.684 -1.818 1.00 56.84 337 TYR A O 1
ATOM 2731 N N . GLY A 1 338 ? -23.287 9.277 0.098 1.00 50.06 338 GLY A N 1
ATOM 2732 C CA . GLY A 1 338 ? -24.650 9.300 -0.431 1.00 50.06 338 GLY A CA 1
ATOM 2733 C C . GLY A 1 338 ? -24.737 9.993 -1.788 1.00 50.06 338 GLY A C 1
ATOM 2734 O O . GLY A 1 338 ? -24.473 11.187 -1.891 1.00 50.06 338 GLY A O 1
ATOM 2735 N N . SER A 1 339 ? -25.075 9.191 -2.798 1.00 35.12 339 SER A N 1
ATOM 2736 C CA . SER A 1 339 ? -25.609 9.601 -4.097 1.00 35.12 339 SER A CA 1
ATOM 2737 C C . SER A 1 339 ? -27.019 10.142 -3.957 1.00 35.12 339 SER A C 1
ATOM 2739 O O . SER A 1 339 ? -27.776 9.461 -3.218 1.00 35.12 339 SER A O 1
#